Protein AF-A0AAE0FI38-F1 (afdb_monomer_lite)

InterPro domains:
  IPR045499 Protein of unknown function DUF6492 [PF20102] (1-162)

Sequence (192 aa):
VLLTRPTKFEDFVPNQKGIYQIDGGNQHSGWWKAAMQVLKLPGSYANFRGGVTPAVLSTEISRQLLEEIVAKNRDAHYGKGTWEEILFGLLDKGADWTEYTLYFAYAATSGGLERLHTPITKDMPSLYSPGDFKFGNWHGFKADRAFVNPRSIFTVVQGSASFPAYVANCPILKTKAALYDDVLHANRWVWQ

Structure (mmCIF, N/CA/C/O backbone):
data_AF-A0AAE0FI38-F1
#
_entry.id   AF-A0AAE0FI38-F1
#
loop_
_atom_site.group_PDB
_atom_site.id
_atom_site.type_symbol
_atom_site.label_atom_id
_atom_site.label_alt_id
_atom_site.label_comp_id
_atom_site.label_asym_id
_atom_site.label_entity_id
_atom_site.label_seq_id
_atom_site.pdbx_PDB_ins_code
_atom_site.Cartn_x
_atom_site.Cartn_y
_atom_site.Cartn_z
_atom_site.occupancy
_atom_site.B_iso_or_equiv
_atom_site.auth_seq_id
_atom_site.auth_comp_id
_atom_site.auth_asym_id
_atom_site.auth_atom_id
_atom_site.pdbx_PDB_model_num
ATOM 1 N N . VAL A 1 1 ? -2.672 -11.080 -10.339 1.00 76.62 1 VAL A N 1
ATOM 2 C CA . VAL A 1 1 ? -1.519 -10.398 -10.982 1.00 76.62 1 VAL A CA 1
ATOM 3 C C . VAL A 1 1 ? -0.659 -11.422 -11.710 1.00 76.62 1 VAL A C 1
ATOM 5 O O . VAL A 1 1 ? -0.645 -12.574 -11.294 1.00 76.62 1 VAL A O 1
ATOM 8 N N . LEU A 1 2 ? 0.014 -11.033 -12.791 1.00 79.06 2 LEU A N 1
ATOM 9 C CA . LEU A 1 2 ? 0.965 -11.869 -13.533 1.00 79.06 2 LEU A CA 1
ATOM 10 C C . LEU A 1 2 ? 2.337 -11.201 -13.527 1.00 79.06 2 LEU A C 1
ATOM 12 O O . LEU A 1 2 ? 2.404 -10.000 -13.774 1.00 79.06 2 LEU A O 1
ATOM 16 N N . LEU A 1 3 ? 3.402 -11.964 -13.281 1.00 85.56 3 LEU A N 1
ATOM 17 C CA . LEU A 1 3 ? 4.778 -11.490 -13.440 1.00 85.56 3 LEU A CA 1
ATOM 18 C C . LEU A 1 3 ? 5.129 -11.497 -14.935 1.00 85.56 3 LEU A C 1
ATOM 20 O O . LEU A 1 3 ? 4.997 -12.522 -15.605 1.00 85.56 3 LEU A O 1
ATOM 24 N N . THR A 1 4 ? 5.542 -10.355 -15.479 1.00 85.06 4 THR A N 1
ATOM 25 C CA . THR A 1 4 ? 5.694 -10.168 -16.936 1.00 85.06 4 THR A CA 1
ATOM 26 C C . THR A 1 4 ? 7.147 -10.210 -17.399 1.00 85.06 4 THR A C 1
ATOM 28 O O . THR A 1 4 ? 7.413 -10.433 -18.583 1.00 85.06 4 THR A O 1
ATOM 31 N N . ARG A 1 5 ? 8.088 -10.069 -16.463 1.00 84.56 5 ARG A N 1
ATOM 32 C CA . ARG A 1 5 ? 9.537 -10.127 -16.676 1.00 84.56 5 ARG A CA 1
ATOM 33 C C . ARG A 1 5 ? 10.233 -10.783 -15.480 1.00 84.56 5 ARG A C 1
ATOM 35 O O . ARG A 1 5 ? 9.714 -10.688 -14.370 1.00 84.56 5 ARG A O 1
ATOM 42 N N . PRO A 1 6 ? 11.413 -11.396 -15.674 1.00 86.50 6 PRO A N 1
ATOM 43 C CA . PRO A 1 6 ? 12.292 -11.737 -14.563 1.00 86.50 6 PRO A CA 1
ATOM 44 C C . PRO A 1 6 ? 12.535 -10.513 -13.674 1.00 86.50 6 PRO A C 1
ATOM 46 O O . PRO A 1 6 ? 12.658 -9.387 -14.168 1.00 86.50 6 PRO A O 1
ATOM 49 N N . THR A 1 7 ? 12.580 -10.742 -12.368 1.00 89.00 7 THR A N 1
ATOM 50 C CA . THR A 1 7 ? 12.716 -9.689 -11.363 1.00 89.00 7 THR A CA 1
ATOM 51 C C . THR A 1 7 ? 13.642 -10.158 -10.251 1.00 89.00 7 THR A C 1
ATOM 53 O O . THR A 1 7 ? 13.795 -11.359 -10.030 1.00 89.00 7 THR A O 1
ATOM 56 N N . LYS A 1 8 ? 14.241 -9.208 -9.543 1.00 90.38 8 LYS A N 1
ATOM 57 C CA . LYS A 1 8 ? 15.036 -9.435 -8.330 1.00 90.38 8 LYS A CA 1
ATOM 58 C C . LYS A 1 8 ? 14.557 -8.528 -7.201 1.00 90.38 8 LYS A C 1
ATOM 60 O O . LYS A 1 8 ? 13.782 -7.604 -7.438 1.00 90.38 8 LYS A O 1
ATOM 65 N N . PHE A 1 9 ? 15.007 -8.784 -5.978 1.00 89.44 9 PHE A N 1
ATOM 66 C CA . PHE A 1 9 ? 14.600 -8.005 -4.806 1.00 89.44 9 PHE A CA 1
ATOM 67 C C . PHE A 1 9 ? 14.900 -6.505 -4.971 1.00 89.44 9 PHE A C 1
ATOM 69 O O . PHE A 1 9 ? 14.071 -5.656 -4.647 1.00 89.44 9 PHE A O 1
ATOM 76 N N . GLU A 1 10 ? 16.043 -6.171 -5.569 1.00 90.56 10 GLU A N 1
ATOM 77 C CA . GLU A 1 10 ? 16.486 -4.791 -5.787 1.00 90.56 10 GLU A CA 1
ATOM 78 C C . GLU A 1 10 ? 15.612 -4.033 -6.795 1.00 90.56 10 GLU A C 1
ATOM 80 O O . GLU A 1 10 ? 15.633 -2.803 -6.802 1.00 90.56 10 GLU A O 1
ATOM 85 N N . ASP A 1 11 ? 14.827 -4.737 -7.620 1.00 89.69 11 ASP A N 1
ATOM 86 C CA . ASP A 1 11 ? 13.839 -4.097 -8.494 1.00 89.69 11 ASP A CA 1
ATOM 87 C C . ASP A 1 11 ? 12.664 -3.519 -7.682 1.00 89.69 11 ASP A C 1
ATOM 89 O O . ASP A 1 11 ? 12.009 -2.586 -8.140 1.00 89.69 11 ASP A O 1
ATOM 93 N N . PHE A 1 12 ? 12.405 -4.048 -6.479 1.00 92.44 12 PHE A N 1
ATOM 94 C CA . PHE A 1 12 ? 11.328 -3.613 -5.583 1.00 92.44 12 PHE A CA 1
ATOM 95 C C . PHE A 1 12 ? 11.806 -2.717 -4.447 1.00 92.44 12 PHE A C 1
ATOM 97 O O . PHE A 1 12 ? 11.022 -1.916 -3.941 1.00 92.44 12 PHE A O 1
ATOM 104 N N . VAL A 1 13 ? 13.063 -2.867 -4.026 1.00 93.12 13 VAL A N 1
ATOM 105 C CA . VAL A 1 13 ? 13.618 -2.179 -2.852 1.00 93.12 13 VAL A CA 1
ATOM 106 C C . VAL A 1 13 ? 14.937 -1.458 -3.191 1.00 93.12 13 VAL A C 1
ATOM 108 O O . VAL A 1 13 ? 15.979 -1.726 -2.583 1.00 93.12 13 VAL A O 1
ATOM 111 N N . PRO A 1 14 ? 14.950 -0.546 -4.183 1.00 89.88 14 PRO A N 1
ATOM 112 C CA . PRO A 1 14 ? 16.143 0.217 -4.517 1.00 89.88 14 PRO A CA 1
ATOM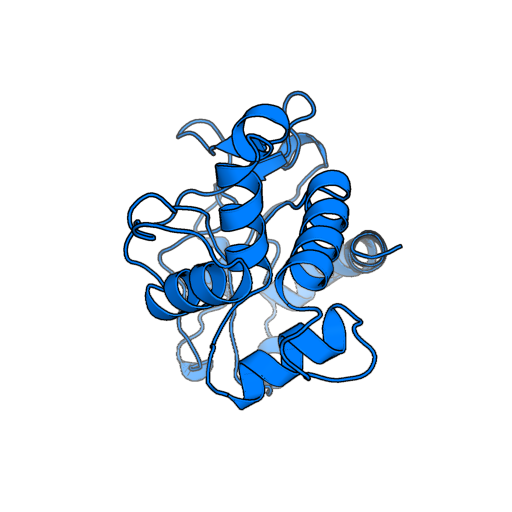 113 C C . PRO A 1 14 ? 16.573 1.075 -3.324 1.00 89.88 14 PRO A C 1
ATOM 115 O O . PRO A 1 14 ? 15.767 1.777 -2.712 1.00 89.88 14 PRO A O 1
ATOM 118 N N . ASN A 1 15 ? 17.869 1.039 -3.004 1.00 90.00 15 ASN A N 1
ATOM 119 C CA . ASN A 1 15 ? 18.458 1.801 -1.898 1.00 90.00 15 ASN A CA 1
ATOM 120 C C . ASN A 1 15 ? 17.750 1.567 -0.548 1.00 90.00 15 ASN A C 1
ATOM 122 O O . ASN A 1 15 ? 17.577 2.506 0.227 1.00 90.00 15 ASN A O 1
ATOM 126 N N . GLN A 1 16 ? 17.326 0.326 -0.277 1.00 91.75 16 GLN A N 1
ATOM 127 C CA . GLN A 1 16 ? 16.623 -0.067 0.954 1.00 91.75 16 GLN A CA 1
ATOM 128 C C . GLN A 1 16 ? 15.253 0.604 1.161 1.00 91.75 16 GLN A C 1
ATOM 130 O O . GLN A 1 16 ? 14.730 0.611 2.274 1.00 91.75 16 GLN A O 1
ATOM 135 N N . LYS A 1 17 ? 14.647 1.154 0.101 1.00 94.12 17 LYS A N 1
ATOM 136 C CA . LYS A 1 17 ? 13.296 1.724 0.134 1.00 94.12 17 LYS A CA 1
ATOM 137 C C . LYS A 1 17 ? 12.385 1.010 -0.848 1.00 94.12 17 LYS A C 1
ATOM 139 O O . LYS A 1 17 ? 12.730 0.885 -2.018 1.00 94.12 17 LYS A O 1
ATOM 144 N N . GLY A 1 18 ? 11.203 0.599 -0.396 1.00 94.31 18 GLY A N 1
ATOM 145 C CA . GLY A 1 18 ? 10.218 -0.044 -1.263 1.00 94.31 18 GLY A CA 1
ATOM 146 C C . GLY A 1 18 ? 9.701 0.922 -2.331 1.00 94.31 18 GLY A C 1
ATOM 147 O O . GLY A 1 18 ? 9.348 2.059 -2.020 1.00 94.31 18 GLY A O 1
ATOM 148 N N . ILE A 1 19 ? 9.609 0.504 -3.589 1.00 93.88 19 ILE A N 1
ATOM 149 C CA . ILE A 1 19 ? 8.990 1.348 -4.615 1.00 93.88 19 ILE A CA 1
ATOM 150 C C . ILE A 1 19 ? 7.473 1.412 -4.443 1.00 93.88 19 ILE A C 1
ATOM 152 O O . ILE A 1 19 ? 6.837 0.435 -4.048 1.00 93.88 19 ILE A O 1
ATOM 156 N N . TYR A 1 20 ? 6.876 2.545 -4.802 1.00 92.94 20 TYR A N 1
ATOM 157 C CA . TYR A 1 20 ? 5.433 2.634 -5.000 1.00 92.94 20 TYR A CA 1
ATOM 158 C C . TYR A 1 20 ? 5.100 3.338 -6.308 1.00 92.94 20 TYR A C 1
ATOM 160 O O . TYR A 1 20 ? 5.773 4.280 -6.733 1.00 92.94 20 TYR A O 1
ATOM 168 N N . GLN A 1 21 ? 4.048 2.856 -6.961 1.00 90.50 21 GLN A N 1
ATOM 169 C CA . GLN A 1 21 ? 3.527 3.471 -8.169 1.00 90.50 21 GLN A CA 1
ATOM 170 C C . GLN A 1 21 ? 2.600 4.622 -7.792 1.00 90.50 21 GLN A C 1
ATOM 172 O O . GLN A 1 21 ? 1.857 4.520 -6.820 1.00 90.50 21 GLN A O 1
ATOM 177 N N . ILE A 1 22 ? 2.661 5.716 -8.547 1.00 88.56 22 ILE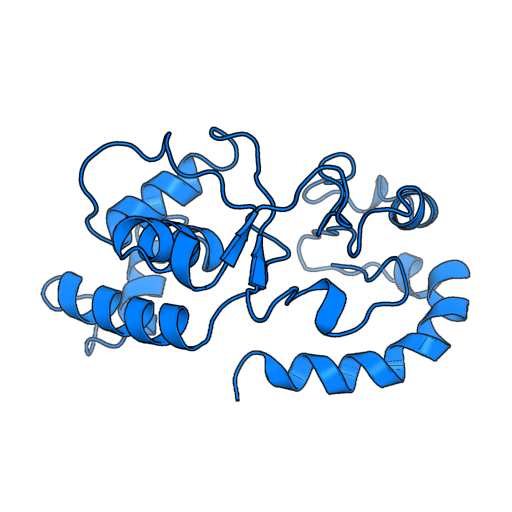 A N 1
ATOM 178 C CA . ILE A 1 22 ? 1.717 6.822 -8.413 1.00 88.56 22 ILE A CA 1
ATOM 179 C C . ILE A 1 22 ? 0.594 6.605 -9.428 1.00 88.56 22 ILE A C 1
ATOM 181 O O . ILE A 1 22 ? 0.864 6.546 -10.628 1.00 88.56 22 ILE A O 1
ATOM 185 N N . ASP A 1 23 ? -0.644 6.534 -8.955 1.00 82.12 23 ASP A N 1
ATOM 186 C CA . ASP A 1 23 ? -1.844 6.521 -9.789 1.00 82.12 23 ASP A CA 1
ATOM 187 C C . ASP A 1 23 ? -2.453 7.927 -9.910 1.00 82.12 23 ASP A C 1
ATOM 189 O O . ASP A 1 23 ? -2.141 8.860 -9.159 1.00 82.12 23 ASP A O 1
ATOM 193 N N . GLY A 1 24 ? -3.330 8.112 -10.900 1.00 69.56 24 GLY A N 1
ATOM 194 C CA . GLY A 1 24 ? -4.044 9.377 -11.070 1.00 69.56 24 GLY A CA 1
ATOM 195 C C . GLY A 1 24 ? -4.899 9.658 -9.833 1.00 69.56 24 GLY A C 1
ATOM 196 O O . GLY A 1 24 ? -5.800 8.882 -9.548 1.00 69.56 24 GLY A O 1
ATOM 197 N N . GLY A 1 25 ? -4.649 10.763 -9.121 1.00 58.75 25 GLY A N 1
ATOM 198 C CA . GLY A 1 25 ? -5.162 11.055 -7.763 1.00 58.75 25 GLY A CA 1
ATOM 199 C C . GLY A 1 25 ? -6.685 11.112 -7.539 1.00 58.75 25 GLY A C 1
ATOM 200 O O . GLY A 1 25 ? -7.116 11.476 -6.455 1.00 58.75 25 GLY A O 1
ATOM 201 N N . ASN A 1 26 ? -7.503 10.756 -8.534 1.00 65.44 26 ASN A N 1
ATOM 202 C CA . ASN A 1 26 ? -8.954 10.568 -8.404 1.00 65.44 26 ASN A CA 1
ATOM 203 C C . ASN A 1 26 ? -9.411 9.128 -8.700 1.00 65.44 26 ASN A C 1
ATOM 205 O O . ASN A 1 26 ? -10.607 8.833 -8.609 1.00 65.44 26 ASN A O 1
ATOM 209 N N . GLN A 1 27 ? -8.494 8.231 -9.066 1.00 74.44 27 GLN A N 1
ATOM 210 C CA . GLN A 1 27 ? -8.797 6.811 -9.187 1.00 74.44 27 GLN A CA 1
ATOM 211 C C . GLN A 1 27 ? -9.165 6.267 -7.804 1.00 74.44 27 GLN A C 1
ATOM 213 O O . GLN A 1 27 ? -8.562 6.635 -6.797 1.00 74.44 27 GLN A O 1
ATOM 218 N N . HIS A 1 28 ? -10.200 5.427 -7.754 1.00 84.50 28 HIS A N 1
ATOM 219 C CA . HIS A 1 28 ? -10.656 4.778 -6.522 1.00 84.50 28 HIS A CA 1
ATOM 220 C C . HIS A 1 28 ? -11.062 5.743 -5.393 1.00 84.50 28 HIS A C 1
ATOM 222 O O . HIS A 1 28 ? -10.842 5.470 -4.216 1.00 84.50 28 HIS A O 1
ATOM 228 N N . SER A 1 29 ? -11.690 6.876 -5.729 1.00 88.44 29 SER A N 1
ATOM 229 C CA . SER A 1 29 ? -12.122 7.872 -4.733 1.00 88.44 29 SER A CA 1
ATOM 230 C C . SER A 1 29 ? -13.000 7.304 -3.607 1.00 88.44 29 SER A C 1
ATOM 232 O O . SER A 1 29 ? -12.893 7.763 -2.473 1.00 88.44 29 SER A O 1
ATOM 234 N N . GLY A 1 30 ? -13.836 6.297 -3.890 1.00 89.62 30 GLY A N 1
ATOM 235 C CA . GLY A 1 30 ? -14.600 5.572 -2.869 1.00 89.62 30 GLY A CA 1
ATOM 236 C C . GLY A 1 30 ? -13.696 4.881 -1.846 1.00 89.62 30 GLY A C 1
ATOM 237 O O . GLY A 1 30 ? -13.868 5.088 -0.647 1.00 89.62 30 GLY A O 1
ATOM 238 N N . TRP A 1 31 ? -12.671 4.168 -2.321 1.00 91.75 31 TRP A N 1
ATOM 239 C CA . TRP A 1 31 ? -11.719 3.448 -1.472 1.00 91.75 31 TRP A CA 1
ATOM 240 C C . TRP A 1 31 ? -10.889 4.387 -0.609 1.00 91.75 31 TRP A C 1
ATOM 242 O O . TRP A 1 31 ? -10.718 4.155 0.586 1.00 91.75 31 TRP A O 1
ATOM 252 N N . TRP A 1 32 ? -10.438 5.506 -1.175 1.00 92.19 32 TRP A N 1
ATOM 253 C CA . TRP A 1 32 ? -9.712 6.506 -0.401 1.00 92.19 32 TRP A CA 1
ATOM 254 C C . TRP A 1 32 ? -10.575 7.185 0.665 1.00 92.19 32 TRP A C 1
ATOM 256 O O . TRP A 1 32 ? -10.106 7.392 1.784 1.00 92.19 32 TRP A O 1
ATOM 266 N N . LYS A 1 33 ? -11.840 7.504 0.358 1.00 92.19 33 LYS A N 1
ATOM 267 C CA . LYS A 1 33 ? -12.787 8.027 1.357 1.00 92.19 33 LYS A CA 1
ATOM 268 C C . LYS A 1 33 ? -13.010 7.027 2.489 1.00 92.19 33 LYS A C 1
ATOM 270 O O . LYS A 1 33 ? -12.959 7.419 3.652 1.00 92.19 33 LYS A O 1
ATOM 275 N N . ALA A 1 34 ? -13.212 5.752 2.157 1.00 93.12 34 ALA A N 1
ATOM 276 C CA . ALA A 1 34 ? -13.377 4.692 3.145 1.00 93.12 34 ALA A CA 1
ATOM 277 C C . ALA A 1 34 ? -12.126 4.546 4.027 1.00 93.12 34 ALA A C 1
ATOM 279 O O . ALA A 1 34 ? -12.241 4.498 5.250 1.00 93.12 34 ALA A O 1
ATOM 280 N N . ALA A 1 35 ? -10.925 4.582 3.441 1.00 94.25 35 ALA A N 1
ATOM 281 C CA . ALA A 1 35 ? -9.676 4.544 4.199 1.00 94.25 35 ALA A CA 1
ATOM 282 C C . ALA A 1 35 ? -9.534 5.734 5.165 1.00 94.25 35 ALA A C 1
ATOM 284 O O . ALA A 1 35 ? -9.167 5.549 6.325 1.00 94.25 35 ALA A O 1
ATOM 285 N N . MET A 1 36 ? -9.887 6.950 4.730 1.00 93.44 36 MET A N 1
ATOM 286 C CA . MET A 1 36 ? -9.910 8.119 5.617 1.00 93.44 36 MET A CA 1
ATOM 287 C C . MET A 1 36 ? -10.907 7.965 6.764 1.00 93.44 36 MET A C 1
ATOM 289 O O . MET A 1 36 ? -10.593 8.348 7.888 1.00 93.44 36 MET A O 1
ATOM 293 N N . GLN A 1 37 ? -12.086 7.399 6.498 1.00 92.75 37 GLN A N 1
ATOM 294 C CA . GLN A 1 37 ? -13.095 7.137 7.521 1.00 92.75 37 GLN A CA 1
ATOM 295 C C . GLN A 1 37 ? -12.586 6.133 8.562 1.00 92.75 37 GLN A C 1
ATOM 297 O O . GLN A 1 37 ? -12.677 6.404 9.759 1.00 92.75 37 GLN A O 1
ATOM 302 N N . VAL A 1 38 ? -12.010 5.011 8.117 1.00 93.31 38 VAL A N 1
ATOM 303 C CA . VAL A 1 38 ? -11.428 3.975 8.989 1.00 93.31 38 VAL A CA 1
ATOM 304 C C . VAL A 1 38 ? -10.339 4.574 9.883 1.00 93.31 38 VAL A C 1
ATOM 306 O O . VAL A 1 38 ? -10.321 4.350 11.094 1.00 93.31 38 VAL A O 1
ATOM 309 N N . LEU A 1 39 ? -9.454 5.382 9.297 1.00 94.31 39 LEU A N 1
ATOM 310 C CA . LEU A 1 39 ? -8.329 6.012 9.987 1.00 94.31 39 LEU A CA 1
ATOM 311 C C . LEU A 1 39 ? -8.695 7.329 10.684 1.00 94.31 39 LEU A C 1
ATOM 313 O O . LEU A 1 39 ? -7.816 7.986 11.236 1.00 94.31 39 LEU A O 1
ATOM 317 N N . LYS A 1 40 ? -9.971 7.735 10.661 1.00 93.50 40 LYS A N 1
ATOM 318 C CA . LYS A 1 40 ? -10.468 9.017 11.191 1.00 93.50 40 LYS A CA 1
ATOM 319 C C . LYS A 1 40 ? -9.571 10.206 10.806 1.00 93.50 40 LYS A C 1
ATOM 321 O O . LYS A 1 40 ? -9.280 11.070 11.634 1.00 93.50 40 LYS A O 1
ATOM 326 N N . LEU A 1 41 ? -9.090 10.222 9.562 1.00 92.31 41 LEU A N 1
ATOM 327 C CA . LEU A 1 41 ? -8.199 11.266 9.064 1.00 92.31 41 LEU A CA 1
ATOM 328 C C . LEU A 1 41 ? -9.008 12.515 8.694 1.00 92.31 41 LEU A C 1
ATOM 330 O O . LEU A 1 41 ? -10.012 12.398 7.986 1.00 92.31 41 LEU A O 1
ATOM 334 N N . PRO A 1 42 ? -8.586 13.715 9.125 1.00 88.62 42 PRO A N 1
ATOM 335 C CA . PRO A 1 42 ? -9.222 14.950 8.693 1.00 88.62 42 PRO A CA 1
ATOM 336 C C . PRO A 1 42 ? -8.857 15.283 7.236 1.00 88.62 42 PRO A C 1
ATOM 338 O O . PRO A 1 42 ? -7.829 14.853 6.714 1.00 88.62 42 PRO A O 1
ATOM 341 N N . GLY A 1 43 ? -9.669 16.123 6.593 1.00 84.94 43 GLY A N 1
ATOM 342 C CA . GLY A 1 43 ? -9.343 16.725 5.297 1.00 84.94 43 GLY A CA 1
ATOM 343 C C . GLY A 1 43 ? -9.859 15.953 4.081 1.00 84.94 43 GLY A C 1
ATOM 344 O O . GLY A 1 43 ? -10.962 15.412 4.095 1.00 84.94 43 GLY A O 1
ATOM 345 N N . SER A 1 44 ? -9.076 15.961 2.998 1.00 82.56 44 SER A N 1
ATOM 346 C CA . SER A 1 44 ? -9.444 15.401 1.691 1.00 82.56 44 SER A CA 1
ATOM 347 C C . SER A 1 44 ? -8.432 14.361 1.220 1.00 82.56 44 SER A C 1
ATOM 349 O O . SER A 1 44 ? -7.225 14.546 1.369 1.00 82.56 44 SER A O 1
ATOM 351 N N . TYR A 1 45 ? -8.924 13.310 0.563 1.00 82.19 45 TYR A N 1
ATOM 352 C CA . TYR A 1 45 ? -8.099 12.255 -0.026 1.00 82.19 45 TYR A CA 1
ATOM 353 C C . TYR A 1 45 ? -7.387 12.675 -1.317 1.00 82.19 45 TYR A C 1
ATOM 355 O O . TYR A 1 45 ? -6.618 11.891 -1.861 1.00 82.19 45 TYR A O 1
ATOM 363 N N . ALA A 1 46 ? -7.617 13.893 -1.820 1.00 76.00 46 ALA A N 1
ATOM 364 C CA . ALA A 1 46 ? -7.052 14.375 -3.087 1.00 76.00 46 ALA A CA 1
ATOM 365 C C . ALA A 1 46 ? -5.508 14.349 -3.141 1.00 76.00 46 ALA A C 1
ATOM 367 O O . ALA A 1 46 ? -4.912 14.400 -4.221 1.00 76.00 46 ALA A O 1
ATOM 368 N N . ASN A 1 47 ? -4.861 14.268 -1.976 1.00 75.19 47 ASN A N 1
ATOM 369 C CA . ASN A 1 47 ? -3.410 14.176 -1.850 1.00 75.19 47 ASN A CA 1
ATOM 370 C C . ASN A 1 47 ? -2.889 12.732 -1.898 1.00 75.19 47 ASN A C 1
ATOM 372 O O . ASN A 1 47 ? -1.688 12.532 -2.071 1.00 75.19 47 ASN A O 1
ATOM 376 N N . PHE A 1 48 ? -3.756 11.724 -1.780 1.00 84.50 48 PHE A N 1
ATOM 377 C CA . PHE A 1 48 ? -3.352 10.327 -1.874 1.00 84.50 48 PHE A CA 1
ATOM 378 C C . PHE A 1 48 ? -3.304 9.886 -3.331 1.00 84.50 48 PHE A C 1
ATOM 380 O O . PHE A 1 48 ? -4.257 10.044 -4.093 1.00 84.50 48 PHE A O 1
ATOM 387 N N . ARG A 1 49 ? -2.149 9.357 -3.732 1.00 81.56 49 ARG A N 1
ATOM 388 C CA . ARG A 1 49 ? -1.878 8.969 -5.121 1.00 81.56 49 ARG A CA 1
ATOM 389 C C . ARG A 1 49 ? -1.204 7.608 -5.236 1.00 81.56 49 ARG A C 1
ATOM 391 O O . ARG A 1 49 ? -0.627 7.313 -6.269 1.00 81.56 49 ARG A O 1
ATOM 398 N N . GLY A 1 50 ? -1.219 6.805 -4.17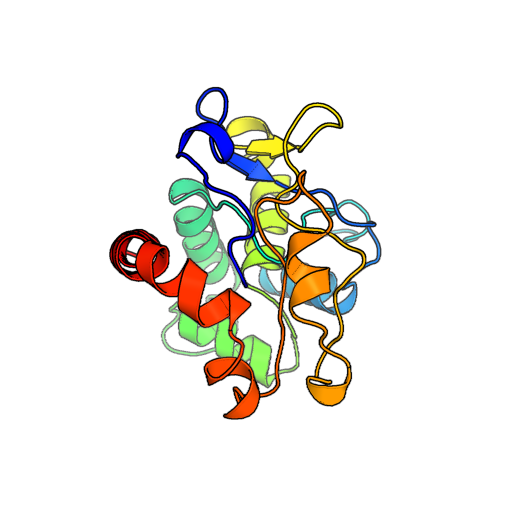4 1.00 83.88 50 GLY A N 1
ATOM 399 C CA . GLY A 1 50 ? -0.597 5.484 -4.185 1.00 83.88 50 GLY A CA 1
ATOM 400 C C . GLY A 1 50 ? -1.342 4.524 -5.108 1.00 83.88 50 GLY A C 1
ATOM 401 O O . GLY A 1 50 ? -2.569 4.483 -5.115 1.00 83.88 50 GLY A O 1
ATOM 402 N N . GLY A 1 51 ? -0.592 3.752 -5.879 1.00 84.12 51 GLY A N 1
ATOM 403 C CA . GLY A 1 51 ? -1.122 2.646 -6.649 1.00 84.12 51 GLY A CA 1
ATOM 404 C C . GLY A 1 51 ? -1.675 1.561 -5.738 1.00 84.12 51 GLY A C 1
ATOM 405 O O . GLY A 1 51 ? -1.041 1.201 -4.747 1.00 84.12 51 GLY A O 1
ATOM 406 N N . VAL A 1 52 ? -2.863 1.053 -6.056 1.00 78.69 52 VAL A N 1
ATOM 407 C CA . VAL A 1 52 ? -3.563 0.102 -5.182 1.00 78.69 52 VAL A CA 1
ATOM 408 C C . VAL A 1 52 ? -3.054 -1.321 -5.366 1.00 78.69 52 VAL A C 1
ATOM 410 O O . VAL A 1 52 ? -2.838 -2.003 -4.387 1.00 78.69 52 VAL A O 1
ATOM 413 N N . THR A 1 53 ? -2.777 -1.823 -6.567 1.00 79.38 53 THR A N 1
ATOM 414 C CA . THR A 1 53 ? -2.227 -3.186 -6.696 1.00 79.38 53 THR A CA 1
ATOM 415 C C . THR A 1 53 ? -1.539 -3.375 -8.037 1.00 79.38 53 THR A C 1
ATOM 417 O O . THR A 1 53 ? -2.127 -3.021 -9.058 1.00 79.38 53 THR A O 1
ATOM 420 N N . PRO A 1 54 ? -0.382 -4.059 -8.081 1.00 76.94 54 PRO A N 1
ATOM 421 C CA . PRO A 1 54 ? 0.463 -4.516 -6.965 1.00 76.94 54 PRO A CA 1
ATOM 422 C C . PRO A 1 54 ? 1.197 -3.387 -6.227 1.00 76.94 54 PRO A C 1
ATOM 424 O O . PRO A 1 54 ? 1.459 -2.333 -6.801 1.00 76.94 54 PRO A O 1
ATOM 427 N N . ALA A 1 55 ? 1.577 -3.649 -4.971 1.00 84.06 55 ALA A N 1
ATOM 428 C CA . ALA A 1 55 ? 2.306 -2.722 -4.105 1.00 84.06 55 ALA A CA 1
ATOM 429 C C . ALA A 1 55 ? 3.380 -3.446 -3.273 1.00 84.06 55 ALA A C 1
ATOM 431 O O . ALA A 1 55 ? 3.223 -4.616 -2.926 1.00 84.06 55 ALA A O 1
ATOM 432 N N . VAL A 1 56 ? 4.458 -2.733 -2.938 1.00 90.12 56 VAL A N 1
ATOM 433 C CA . VAL A 1 56 ? 5.461 -3.162 -1.952 1.00 90.12 56 VAL A CA 1
ATOM 434 C C . VAL A 1 56 ? 5.081 -2.530 -0.619 1.00 90.12 56 VAL A C 1
ATOM 436 O O . VAL A 1 56 ? 4.979 -1.307 -0.540 1.00 90.12 56 VAL A O 1
ATOM 439 N N . LEU A 1 57 ? 4.868 -3.344 0.416 1.00 93.12 57 LEU A N 1
ATOM 440 C CA . LEU A 1 57 ? 4.450 -2.882 1.741 1.00 93.12 57 LEU A CA 1
ATOM 441 C C . LEU A 1 57 ? 5.562 -3.116 2.768 1.00 93.12 57 LEU A C 1
ATOM 443 O O . LEU A 1 57 ? 6.231 -4.145 2.759 1.00 93.12 57 LEU A O 1
ATOM 447 N N . SER A 1 58 ? 5.747 -2.156 3.668 1.00 94.38 58 SER A N 1
ATOM 448 C CA . SER A 1 58 ? 6.618 -2.277 4.830 1.00 94.38 58 SER A CA 1
ATOM 449 C C . SER A 1 58 ? 5.874 -2.976 5.961 1.00 94.38 58 SER A C 1
ATOM 451 O O . SER A 1 58 ? 4.755 -2.594 6.324 1.00 94.38 58 SER A O 1
ATOM 453 N N . THR A 1 59 ? 6.522 -3.967 6.565 1.00 94.44 59 THR A N 1
ATOM 454 C CA . TH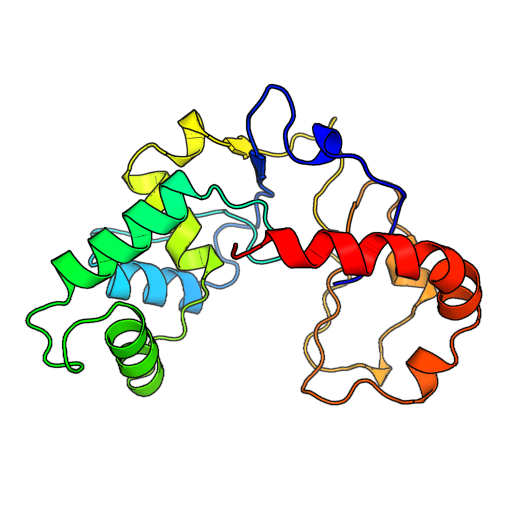R A 1 59 ? 6.040 -4.634 7.779 1.00 94.44 59 THR A CA 1
ATOM 455 C C . THR A 1 59 ? 5.927 -3.661 8.951 1.00 94.44 59 THR A C 1
ATOM 457 O O . THR A 1 59 ? 4.974 -3.746 9.722 1.00 94.44 59 THR A O 1
ATOM 460 N N . GLU A 1 60 ? 6.836 -2.685 9.052 1.00 95.12 60 GLU A N 1
ATOM 461 C CA . GLU A 1 60 ? 6.793 -1.647 10.088 1.00 95.12 60 GLU A CA 1
ATOM 462 C C . GLU A 1 60 ? 5.519 -0.804 9.974 1.00 95.12 60 GLU A C 1
ATOM 464 O O . GLU A 1 60 ? 4.780 -0.676 10.950 1.00 95.12 60 GLU A O 1
ATOM 469 N N . ILE A 1 61 ? 5.238 -0.277 8.777 1.00 96.50 61 ILE A N 1
ATOM 470 C CA . ILE A 1 61 ? 4.039 0.535 8.525 1.00 96.50 61 ILE A CA 1
ATOM 471 C C . ILE A 1 61 ? 2.784 -0.312 8.726 1.00 96.50 61 ILE A C 1
ATOM 473 O O . ILE A 1 61 ? 1.833 0.158 9.337 1.00 96.50 61 ILE A O 1
ATOM 477 N N . SER A 1 62 ? 2.783 -1.562 8.254 1.00 96.44 62 SER A N 1
ATOM 478 C CA . SER A 1 62 ? 1.627 -2.455 8.384 1.00 96.44 62 SER A CA 1
ATOM 479 C C . SER A 1 62 ? 1.292 -2.725 9.849 1.00 96.44 62 SER A C 1
ATOM 481 O O . SER A 1 62 ? 0.140 -2.588 10.247 1.00 96.44 62 SER A O 1
ATOM 483 N N . ARG A 1 63 ? 2.291 -3.024 10.688 1.00 96.75 63 ARG A N 1
ATOM 484 C CA . ARG A 1 63 ? 2.079 -3.220 12.129 1.00 96.75 63 ARG A CA 1
ATOM 485 C C . ARG A 1 63 ? 1.507 -1.963 12.788 1.00 96.75 63 ARG A C 1
ATOM 487 O O . ARG A 1 63 ? 0.507 -2.043 13.496 1.00 96.75 63 ARG A O 1
ATOM 494 N N . GLN A 1 64 ? 2.123 -0.811 12.533 1.00 97.31 64 GLN A N 1
ATOM 495 C CA . GLN A 1 64 ? 1.691 0.465 13.105 1.00 97.31 64 GLN A CA 1
ATOM 496 C C . GLN A 1 64 ? 0.279 0.863 12.639 1.00 97.31 64 GLN A C 1
ATOM 498 O O . GLN A 1 64 ? -0.516 1.361 13.431 1.00 97.31 64 GLN A O 1
ATOM 503 N N . LEU A 1 65 ? -0.061 0.589 11.377 1.00 97.19 65 LEU A N 1
ATOM 504 C CA . LEU A 1 65 ? -1.402 0.777 10.826 1.00 97.19 65 LEU A CA 1
ATOM 505 C C . LEU A 1 65 ? -2.447 -0.035 11.602 1.00 97.19 65 LEU A C 1
ATOM 507 O O . LEU A 1 65 ? -3.488 0.506 11.967 1.00 97.19 65 LEU A O 1
ATOM 511 N N . LEU A 1 66 ? -2.191 -1.325 11.843 1.00 95.94 66 LEU A N 1
ATOM 512 C CA . LEU A 1 66 ? -3.136 -2.190 12.556 1.00 95.94 66 LEU A CA 1
ATOM 513 C C . LEU A 1 66 ? -3.344 -1.726 14.005 1.00 95.94 66 LEU A C 1
ATOM 515 O O . LEU A 1 66 ? -4.479 -1.691 14.484 1.00 95.94 66 LEU A O 1
ATOM 519 N N . GLU A 1 67 ? -2.269 -1.310 14.679 1.00 95.00 67 GLU A N 1
ATOM 520 C CA . GLU A 1 67 ? -2.330 -0.708 16.017 1.00 95.00 67 GLU A CA 1
ATOM 521 C C . GLU A 1 67 ? -3.166 0.580 16.019 1.00 95.00 67 GLU A C 1
ATOM 523 O O . GLU A 1 67 ? -4.035 0.754 16.877 1.00 95.00 67 GLU A O 1
ATOM 528 N N . GLU A 1 68 ? -2.969 1.448 15.024 1.00 95.62 68 GLU A N 1
ATOM 529 C CA . GLU A 1 68 ? -3.718 2.696 14.880 1.00 95.62 68 GLU A CA 1
ATOM 530 C C . GLU A 1 68 ? -5.211 2.444 14.621 1.00 95.62 68 GLU A C 1
ATOM 532 O O . GLU A 1 68 ? -6.063 3.115 15.207 1.00 95.62 68 GLU A O 1
ATOM 537 N N . ILE A 1 69 ? -5.554 1.462 13.778 1.00 94.56 69 ILE A N 1
ATOM 538 C CA . ILE A 1 69 ? -6.948 1.080 13.502 1.00 94.56 69 ILE A CA 1
ATOM 539 C C . ILE A 1 69 ? -7.653 0.685 14.799 1.00 94.56 69 ILE A C 1
ATOM 541 O O . ILE A 1 69 ? -8.750 1.186 15.071 1.00 94.56 69 ILE A O 1
ATOM 545 N N . VAL A 1 70 ? -7.019 -0.171 15.606 1.00 93.50 70 VAL A N 1
ATOM 546 C CA . VAL A 1 70 ? -7.555 -0.603 16.902 1.00 93.50 70 VAL A CA 1
ATOM 547 C C . VAL A 1 70 ? -7.693 0.586 17.843 1.00 93.50 70 VAL A C 1
ATOM 549 O O . VAL A 1 70 ? -8.776 0.817 18.380 1.00 93.50 70 VAL A O 1
ATOM 552 N N . ALA A 1 71 ? -6.632 1.379 18.008 1.00 92.62 71 ALA A N 1
ATOM 553 C CA . ALA A 1 71 ? -6.620 2.521 18.915 1.00 92.62 71 ALA A CA 1
ATOM 554 C C . ALA A 1 71 ? -7.716 3.540 18.576 1.00 92.62 71 ALA A C 1
ATOM 556 O O . ALA A 1 71 ? -8.428 4.009 19.464 1.00 92.62 71 ALA A O 1
ATOM 557 N N . LYS A 1 72 ? -7.903 3.853 17.289 1.00 92.12 72 LYS A N 1
ATOM 558 C CA . LYS A 1 72 ? -8.900 4.832 16.853 1.00 92.12 72 LYS A CA 1
ATOM 559 C C . LYS A 1 72 ? -10.329 4.320 16.935 1.00 92.12 72 LYS A C 1
ATOM 561 O O . LYS A 1 72 ? -11.229 5.139 17.105 1.00 92.12 72 LYS A O 1
ATOM 566 N N . ASN A 1 73 ? -10.576 3.022 16.783 1.00 90.44 73 ASN A N 1
ATOM 567 C CA . ASN A 1 73 ? -11.933 2.479 16.633 1.00 90.44 73 ASN A CA 1
ATOM 568 C C . ASN A 1 73 ? -12.396 1.609 17.805 1.00 90.44 73 ASN A C 1
ATOM 570 O O . ASN A 1 73 ? -13.486 1.043 17.738 1.00 90.44 73 ASN A O 1
ATOM 574 N N . ARG A 1 74 ? -11.619 1.547 18.890 1.00 82.56 74 ARG A N 1
ATOM 575 C CA . ARG A 1 74 ? -11.905 0.725 20.073 1.00 82.56 74 ARG A CA 1
ATOM 576 C C . ARG A 1 74 ? -13.312 0.924 20.647 1.00 82.56 74 ARG A C 1
ATOM 578 O O . ARG A 1 74 ? -13.962 -0.048 21.014 1.00 82.56 74 ARG A O 1
ATOM 585 N N . ASP A 1 75 ? -13.797 2.163 20.659 1.00 81.50 75 ASP A N 1
ATOM 586 C CA . ASP A 1 75 ? -15.094 2.519 21.253 1.00 81.50 75 ASP A CA 1
ATOM 587 C C . ASP A 1 75 ? -16.281 2.335 20.298 1.00 81.50 75 ASP A C 1
ATOM 589 O O . ASP A 1 75 ? -17.432 2.507 20.682 1.00 81.50 75 ASP A O 1
ATOM 593 N N . ALA A 1 76 ? -16.040 1.993 19.033 1.00 73.44 76 ALA A N 1
ATOM 594 C CA . ALA A 1 76 ? -17.093 1.946 18.021 1.00 73.44 76 ALA A CA 1
ATOM 595 C C . ALA A 1 76 ? -17.897 0.624 18.014 1.00 73.44 76 ALA A C 1
ATOM 597 O O . ALA A 1 76 ? -18.669 0.373 17.089 1.00 73.44 76 ALA A O 1
ATOM 598 N N . HIS A 1 77 ? -17.744 -0.191 19.068 1.00 66.00 77 HIS A N 1
ATOM 599 C CA . HIS A 1 77 ? -18.508 -1.415 19.347 1.00 66.00 77 HIS A CA 1
ATOM 600 C C . HIS A 1 77 ? -18.555 -2.427 18.183 1.00 66.00 77 HIS A C 1
ATOM 602 O O . HIS A 1 77 ? -19.576 -3.070 17.952 1.00 66.00 77 HIS A O 1
ATOM 608 N N . TYR A 1 78 ? -17.446 -2.589 17.453 1.00 66.94 78 TYR A N 1
ATOM 609 C CA . TYR A 1 78 ? -17.334 -3.547 16.341 1.00 66.94 78 TYR A CA 1
ATOM 610 C C . TYR A 1 78 ? -17.009 -4.994 16.767 1.00 66.94 78 TYR A C 1
ATOM 612 O O . TYR A 1 78 ? -16.928 -5.862 15.908 1.00 66.94 78 TYR A O 1
ATOM 620 N N . GLY A 1 79 ? -16.813 -5.280 18.060 1.00 62.31 79 GLY A N 1
ATOM 621 C CA . GLY A 1 79 ? -16.415 -6.612 18.539 1.00 62.31 79 GLY A CA 1
ATOM 622 C C . GLY A 1 79 ? -15.488 -6.564 19.757 1.00 62.31 79 GLY A C 1
ATOM 623 O O . GLY A 1 79 ? -15.507 -5.590 20.511 1.00 62.31 79 GLY A O 1
ATOM 624 N N . LYS A 1 80 ? -14.668 -7.609 19.944 1.00 64.06 80 LYS A N 1
ATOM 625 C CA . LYS A 1 80 ? -13.641 -7.731 21.001 1.00 64.06 80 LYS A CA 1
ATOM 626 C C . LYS A 1 80 ? -12.440 -6.792 20.803 1.00 64.06 80 LYS A C 1
ATOM 628 O O . LYS A 1 80 ? -11.565 -6.741 21.667 1.00 64.06 80 LYS A O 1
ATOM 633 N N . GLY A 1 81 ? -12.419 -6.015 19.724 1.00 73.25 81 GLY A N 1
ATOM 634 C CA . GLY A 1 81 ? -11.474 -4.922 19.512 1.00 73.25 81 GLY A CA 1
ATOM 635 C C . GLY A 1 81 ? -10.202 -5.339 18.781 1.00 73.25 81 GLY A C 1
ATOM 636 O O . GLY A 1 81 ? -9.191 -4.653 18.929 1.00 73.25 81 GLY A O 1
ATOM 637 N N . THR A 1 82 ? -10.223 -6.435 18.010 1.00 88.25 82 THR A N 1
ATOM 638 C CA . THR A 1 82 ? -9.130 -6.725 17.064 1.00 88.25 82 THR A CA 1
ATOM 639 C C . THR A 1 82 ? -9.277 -5.885 15.796 1.00 88.25 82 THR A C 1
ATOM 641 O O . THR A 1 82 ? -10.352 -5.363 15.489 1.00 88.25 82 THR A O 1
ATOM 644 N N . TRP A 1 83 ? -8.183 -5.730 15.047 1.00 90.75 83 TRP A N 1
ATOM 645 C CA . TRP A 1 83 ? -8.208 -4.983 13.792 1.00 90.75 83 TRP A CA 1
ATOM 646 C C . TRP A 1 83 ? -9.109 -5.665 12.749 1.00 90.75 83 TRP A C 1
ATOM 648 O O . TRP A 1 83 ? -9.794 -4.954 12.019 1.00 90.75 83 TRP A O 1
ATOM 658 N N . GLU A 1 84 ? -9.172 -7.007 12.705 1.00 90.69 84 GLU A N 1
ATOM 659 C CA . GLU A 1 84 ? -10.031 -7.735 11.758 1.00 90.69 84 GLU A CA 1
ATOM 660 C C . GLU A 1 84 ? -11.504 -7.413 11.983 1.00 90.69 84 GLU A C 1
ATOM 662 O O . GLU A 1 84 ? -12.203 -7.027 11.050 1.00 90.69 84 GLU A O 1
ATOM 667 N N . GLU A 1 85 ? -11.970 -7.544 13.228 1.00 89.06 85 GLU A N 1
ATOM 668 C CA . GLU A 1 85 ? -13.371 -7.311 13.590 1.00 89.06 85 GLU A CA 1
ATOM 669 C C . GLU A 1 85 ? -13.802 -5.881 13.235 1.00 89.06 85 GLU A C 1
ATOM 671 O O . GLU A 1 85 ? -14.879 -5.667 12.678 1.00 89.06 85 GLU A O 1
ATOM 676 N N . ILE A 1 86 ? -12.932 -4.899 13.496 1.00 90.62 86 ILE A N 1
ATOM 677 C CA . ILE A 1 86 ? -13.167 -3.492 13.152 1.00 90.62 86 ILE A CA 1
ATOM 678 C C . ILE A 1 86 ? -13.263 -3.313 11.634 1.00 90.62 86 ILE A C 1
ATOM 680 O O . ILE A 1 86 ? -14.199 -2.683 11.142 1.00 90.62 86 ILE A O 1
ATOM 684 N N . LEU A 1 87 ? -12.297 -3.849 10.889 1.00 91.12 87 LEU A N 1
ATOM 685 C CA . LEU A 1 87 ? -12.206 -3.675 9.445 1.00 91.12 87 LEU A CA 1
ATOM 686 C C . LEU A 1 87 ? -13.372 -4.344 8.703 1.00 91.12 87 LEU A C 1
ATOM 688 O O . LEU A 1 87 ? -14.000 -3.696 7.860 1.00 91.12 87 LEU A O 1
ATOM 692 N N . PHE A 1 88 ? -13.713 -5.588 9.046 1.00 89.75 88 PHE A N 1
ATOM 693 C CA . PHE A 1 88 ? -14.860 -6.286 8.457 1.00 89.75 88 PHE A CA 1
ATOM 694 C C . PHE A 1 88 ? -16.193 -5.672 8.891 1.00 89.75 88 PHE A C 1
ATOM 696 O O . PHE A 1 88 ? -17.064 -5.462 8.053 1.00 89.75 88 PHE A O 1
ATOM 703 N N . GLY A 1 89 ? -16.328 -5.257 10.154 1.00 88.12 89 GLY A N 1
ATOM 704 C CA . GLY A 1 89 ? -17.523 -4.546 10.611 1.00 88.12 89 GLY A CA 1
ATOM 705 C C . GLY A 1 89 ? -17.734 -3.196 9.911 1.00 88.12 89 GLY A C 1
ATOM 706 O O . GLY A 1 89 ? -18.871 -2.758 9.738 1.00 88.12 89 GLY A O 1
ATOM 707 N N . LEU A 1 90 ? -16.658 -2.524 9.486 1.00 87.81 90 LEU A N 1
ATOM 708 C CA . LEU A 1 90 ? -16.731 -1.319 8.655 1.00 87.81 90 LEU A CA 1
ATOM 709 C C . LEU A 1 90 ? -17.097 -1.638 7.196 1.00 87.81 90 LEU A C 1
ATOM 711 O O . LEU A 1 90 ? -17.892 -0.894 6.616 1.00 87.81 90 LEU A O 1
ATOM 715 N N . LEU A 1 91 ? -16.589 -2.742 6.628 1.00 87.69 91 LEU A N 1
ATOM 716 C CA . LEU A 1 91 ? -17.005 -3.221 5.299 1.00 87.69 91 LEU A CA 1
ATOM 717 C C . LEU A 1 91 ? -18.508 -3.515 5.260 1.00 87.69 91 LEU A C 1
ATOM 719 O O . LEU A 1 91 ? -19.194 -3.032 4.362 1.00 87.69 91 LEU A O 1
ATOM 723 N N . ASP A 1 92 ? -19.037 -4.216 6.266 1.00 87.19 92 ASP A N 1
ATOM 724 C CA . ASP A 1 92 ? -20.466 -4.551 6.366 1.00 87.19 92 ASP A CA 1
ATOM 725 C C . ASP A 1 92 ? -21.362 -3.303 6.456 1.00 87.19 92 ASP A C 1
ATOM 727 O O . ASP A 1 92 ? -22.521 -3.315 6.039 1.00 87.19 92 ASP A O 1
ATOM 731 N N . LYS A 1 93 ? -20.817 -2.190 6.963 1.00 86.19 93 LYS A N 1
ATOM 732 C CA . LYS A 1 93 ? -21.484 -0.878 7.011 1.00 86.19 93 LYS A CA 1
ATOM 733 C C . LYS A 1 93 ? -21.281 -0.042 5.741 1.00 86.19 93 LYS A C 1
ATOM 735 O O . LYS A 1 93 ? -21.688 1.119 5.709 1.00 86.19 93 LYS A O 1
ATOM 740 N N . GLY A 1 94 ? -20.674 -0.612 4.702 1.00 85.38 94 GLY A N 1
ATOM 741 C CA . GLY A 1 94 ? -20.510 0.005 3.387 1.00 85.38 94 GLY A CA 1
ATOM 742 C C . GLY A 1 94 ? -19.247 0.849 3.213 1.00 85.38 94 GLY A C 1
ATOM 743 O O . GLY A 1 94 ? -19.139 1.568 2.218 1.00 85.38 94 GLY A O 1
ATOM 744 N N . ALA A 1 95 ? -18.286 0.792 4.141 1.00 88.25 95 ALA A N 1
ATOM 745 C CA . ALA A 1 95 ? -16.985 1.429 3.947 1.00 88.25 95 ALA A CA 1
ATOM 746 C C . ALA A 1 95 ? -16.092 0.530 3.078 1.00 88.25 95 ALA A C 1
ATOM 748 O O . ALA A 1 95 ? -15.322 -0.265 3.602 1.00 88.25 95 ALA A O 1
ATOM 749 N N . ASP A 1 96 ? -16.198 0.660 1.756 1.00 90.19 96 ASP A N 1
ATOM 750 C CA . ASP A 1 96 ? -15.447 -0.133 0.771 1.00 90.19 96 ASP A CA 1
ATOM 751 C C . ASP A 1 96 ? -13.965 0.291 0.721 1.00 90.19 96 ASP A C 1
ATOM 753 O O . ASP A 1 96 ? -13.575 1.108 -0.108 1.00 90.19 96 ASP A O 1
ATOM 757 N N . TRP A 1 97 ? -13.148 -0.173 1.671 1.00 91.62 97 TRP A N 1
ATOM 758 C CA . TRP A 1 97 ? -11.706 0.096 1.745 1.00 91.62 97 TRP A CA 1
ATOM 759 C C . TRP A 1 97 ? -10.886 -1.041 1.119 1.00 91.62 97 TRP A C 1
ATOM 761 O O . TRP A 1 97 ? -11.347 -2.169 0.981 1.00 91.62 97 TRP A O 1
ATOM 771 N N . THR A 1 98 ? -9.626 -0.752 0.786 1.00 90.38 98 THR A N 1
ATOM 772 C CA . THR A 1 98 ? -8.618 -1.777 0.453 1.00 90.38 98 THR A CA 1
ATOM 773 C C . THR A 1 98 ? -7.422 -1.667 1.390 1.00 90.38 98 THR A C 1
ATOM 775 O O . THR A 1 98 ? -7.127 -0.573 1.896 1.00 90.38 98 THR A O 1
ATOM 778 N N . GLU A 1 99 ? -6.710 -2.773 1.605 1.00 91.94 99 GLU A N 1
ATOM 779 C CA . GLU A 1 99 ? -5.504 -2.815 2.433 1.00 91.94 99 GLU A CA 1
ATOM 780 C C . GLU A 1 99 ? -4.474 -1.769 1.983 1.00 91.94 99 GLU A C 1
ATOM 782 O O . GLU A 1 99 ? -3.848 -1.103 2.805 1.00 91.94 99 GLU A O 1
ATOM 787 N N . TYR A 1 100 ? -4.380 -1.529 0.675 1.00 91.44 100 TYR A N 1
ATOM 788 C CA . TYR A 1 100 ? -3.442 -0.582 0.080 1.00 91.44 100 TYR A CA 1
ATOM 789 C C . TYR A 1 100 ? -3.837 0.867 0.332 1.00 91.44 100 TYR A C 1
ATOM 791 O O . TYR A 1 100 ? -2.986 1.690 0.664 1.00 91.44 100 TYR A O 1
ATOM 799 N N . THR A 1 101 ? -5.127 1.197 0.220 1.00 92.44 101 THR A N 1
ATOM 800 C CA . THR A 1 101 ? -5.598 2.553 0.538 1.00 92.44 101 THR A CA 1
ATOM 801 C C . THR A 1 101 ? -5.417 2.886 2.017 1.00 92.44 101 THR A C 1
ATOM 803 O O . THR A 1 101 ? -5.003 3.999 2.335 1.00 92.44 101 THR A O 1
ATOM 806 N N . LEU A 1 102 ? -5.642 1.920 2.917 1.00 95.00 102 LEU A N 1
ATOM 807 C CA . LEU A 1 102 ? -5.357 2.079 4.346 1.00 95.00 102 LEU A CA 1
ATOM 808 C C . LEU A 1 102 ? -3.860 2.280 4.589 1.00 95.00 102 LEU A C 1
ATOM 810 O O . LEU A 1 102 ? -3.463 3.231 5.263 1.00 95.00 102 LEU A O 1
ATOM 814 N N . TYR A 1 103 ? -3.036 1.429 3.979 1.00 95.44 103 TYR A N 1
ATOM 815 C CA . TYR A 1 103 ? -1.586 1.502 4.067 1.00 95.44 103 TYR A CA 1
ATOM 816 C C . TYR A 1 103 ? -1.040 2.855 3.619 1.00 95.44 103 TYR A C 1
ATOM 818 O O . TYR A 1 103 ? -0.344 3.521 4.381 1.00 95.44 103 TYR A O 1
ATOM 826 N N . PHE A 1 104 ? -1.360 3.292 2.400 1.00 93.00 104 PHE A N 1
ATOM 827 C CA . PHE A 1 104 ? -0.803 4.522 1.845 1.00 93.00 104 PHE A CA 1
ATOM 828 C C . PHE A 1 104 ? -1.325 5.770 2.550 1.00 93.00 104 PHE A C 1
ATOM 830 O O . PHE A 1 104 ? -0.556 6.714 2.728 1.00 93.00 104 PHE A O 1
ATOM 837 N N . ALA A 1 105 ? -2.589 5.777 2.983 1.00 93.31 105 ALA A N 1
ATOM 838 C CA . ALA A 1 105 ? -3.124 6.880 3.771 1.00 93.31 105 ALA A CA 1
ATOM 839 C C . ALA A 1 105 ? -2.366 7.008 5.099 1.00 93.31 105 ALA A C 1
ATOM 841 O O . ALA A 1 105 ? -1.844 8.080 5.403 1.00 93.31 105 ALA A O 1
ATOM 842 N N . TYR A 1 106 ? -2.216 5.903 5.837 1.00 95.31 106 TYR A N 1
ATOM 843 C CA . TYR A 1 106 ? -1.478 5.891 7.098 1.00 95.31 106 TYR A CA 1
ATOM 844 C C . TYR A 1 106 ? 0.008 6.229 6.915 1.00 95.31 106 TYR A C 1
ATOM 846 O O . TYR A 1 106 ? 0.547 7.068 7.640 1.00 95.31 106 TYR A O 1
ATOM 854 N N . ALA A 1 107 ? 0.674 5.626 5.926 1.00 94.38 107 ALA A N 1
ATOM 855 C CA . ALA A 1 107 ? 2.080 5.874 5.614 1.00 94.38 107 ALA A CA 1
ATOM 856 C C . ALA A 1 107 ? 2.340 7.347 5.276 1.00 94.38 107 ALA A C 1
ATOM 858 O O . ALA A 1 107 ? 3.340 7.913 5.717 1.00 94.38 107 ALA A O 1
ATOM 859 N N . ALA A 1 108 ? 1.451 7.976 4.505 1.00 92.00 108 ALA A N 1
ATOM 860 C CA . ALA A 1 108 ? 1.568 9.386 4.160 1.00 92.00 108 ALA A CA 1
ATOM 861 C C . ALA A 1 108 ? 1.410 10.277 5.400 1.00 92.00 108 ALA A C 1
ATOM 863 O O . ALA A 1 108 ? 2.226 11.166 5.624 1.00 92.00 108 ALA A O 1
ATOM 864 N N . THR A 1 109 ? 0.407 10.019 6.243 1.00 92.81 109 THR A N 1
ATOM 865 C CA . THR A 1 109 ? 0.136 10.867 7.416 1.00 92.81 109 THR A CA 1
ATOM 866 C C . THR A 1 109 ? 1.115 10.667 8.570 1.00 92.81 109 THR A C 1
ATOM 868 O O . THR A 1 109 ? 1.316 11.584 9.357 1.00 92.81 109 THR A O 1
ATOM 871 N N . SER A 1 110 ? 1.738 9.491 8.675 1.00 93.38 110 SER A N 1
ATOM 872 C CA . SER A 1 110 ? 2.761 9.185 9.688 1.00 93.38 110 SER A CA 1
ATOM 873 C C . SER A 1 110 ? 4.178 9.607 9.274 1.00 93.38 110 SER A C 1
ATOM 875 O O . SER A 1 110 ? 5.117 9.441 10.049 1.00 93.38 110 SER A O 1
ATOM 877 N N . GLY A 1 111 ? 4.369 10.096 8.041 1.00 92.62 111 GLY A N 1
ATOM 878 C CA . GLY A 1 111 ? 5.696 10.335 7.460 1.00 92.62 111 GLY A CA 1
ATOM 879 C C . GLY A 1 111 ? 6.459 9.052 7.091 1.00 92.62 111 GLY A C 1
ATOM 880 O O . GLY A 1 111 ? 7.601 9.112 6.634 1.00 92.62 111 GLY A O 1
ATOM 881 N N . GLY A 1 112 ? 5.842 7.875 7.251 1.00 93.19 112 GLY A N 1
ATOM 882 C CA . GLY A 1 112 ? 6.426 6.588 6.878 1.00 93.19 112 GLY A CA 1
ATOM 883 C C . GLY A 1 112 ? 6.683 6.452 5.376 1.00 93.19 112 GLY A C 1
ATOM 884 O O . GLY A 1 112 ? 7.650 5.797 4.987 1.00 93.19 112 GLY A O 1
ATOM 885 N N . LEU A 1 113 ? 5.873 7.102 4.534 1.00 92.00 113 LEU A N 1
ATOM 886 C CA . LEU A 1 113 ? 5.969 6.980 3.080 1.00 92.00 113 LEU A CA 1
ATOM 887 C C . LEU A 1 113 ? 7.312 7.498 2.546 1.00 92.00 113 LEU A C 1
ATOM 889 O O . LEU A 1 113 ? 8.019 6.763 1.870 1.00 92.00 113 LEU A O 1
ATOM 893 N N . GLU A 1 114 ? 7.718 8.719 2.892 1.00 92.12 114 GLU A N 1
ATOM 894 C CA . GLU A 1 114 ? 9.001 9.285 2.434 1.00 92.12 114 GLU A CA 1
ATOM 895 C C . GLU A 1 114 ? 10.211 8.575 3.061 1.00 92.12 114 GLU A C 1
ATOM 897 O O . GLU A 1 114 ? 11.289 8.475 2.460 1.00 92.12 114 GLU A O 1
ATOM 902 N N . ARG A 1 115 ? 10.035 8.053 4.280 1.00 95.00 115 ARG A N 1
ATOM 903 C CA . ARG A 1 115 ? 11.080 7.353 5.029 1.00 95.00 115 ARG A CA 1
ATOM 904 C C . ARG A 1 115 ? 11.379 5.971 4.449 1.00 95.00 115 ARG A C 1
ATOM 906 O O . ARG A 1 115 ? 12.549 5.638 4.287 1.00 95.00 115 ARG A O 1
ATOM 913 N N . LEU A 1 116 ? 10.346 5.193 4.126 1.00 95.81 116 LEU A N 1
ATOM 914 C CA . LEU A 1 116 ? 10.460 3.769 3.787 1.00 95.81 116 LEU A CA 1
ATOM 915 C C . LEU A 1 116 ? 10.184 3.460 2.313 1.00 95.81 116 LEU A C 1
ATOM 917 O O . LEU A 1 116 ? 10.445 2.339 1.873 1.00 95.81 116 LEU A O 1
ATOM 921 N N . HIS A 1 117 ? 9.705 4.438 1.542 1.00 95.06 117 HIS A N 1
ATOM 922 C CA . HIS A 1 117 ? 9.393 4.254 0.133 1.00 95.06 117 HIS A CA 1
ATOM 923 C C . HIS A 1 117 ? 10.005 5.303 -0.790 1.00 95.06 117 HIS A C 1
ATOM 925 O O . HIS A 1 117 ? 10.343 6.417 -0.392 1.00 95.06 117 HIS A O 1
ATOM 931 N N . THR A 1 118 ? 10.113 4.923 -2.062 1.00 93.69 118 THR A N 1
ATOM 932 C CA . THR A 1 118 ? 10.522 5.797 -3.163 1.00 93.69 118 THR A CA 1
ATOM 933 C C . THR A 1 118 ? 9.467 5.733 -4.269 1.00 93.69 118 THR A C 1
ATOM 935 O O . THR A 1 118 ? 9.103 4.631 -4.686 1.00 93.69 118 THR A O 1
ATOM 938 N N . PRO A 1 119 ? 8.949 6.869 -4.768 1.00 93.31 119 PRO A N 1
ATOM 939 C CA . PRO A 1 119 ? 8.035 6.843 -5.904 1.00 93.31 119 PRO A CA 1
ATOM 940 C C . PRO A 1 119 ? 8.763 6.356 -7.158 1.00 93.31 119 PRO A C 1
ATOM 942 O O . PRO A 1 119 ? 9.899 6.753 -7.420 1.00 93.31 119 PRO A O 1
ATOM 945 N N . ILE A 1 120 ? 8.093 5.531 -7.961 1.00 92.06 120 ILE A N 1
ATOM 946 C CA . ILE A 1 120 ? 8.614 5.110 -9.265 1.00 92.06 120 ILE A CA 1
ATOM 947 C C . ILE A 1 120 ? 8.823 6.338 -10.149 1.00 92.06 120 ILE A C 1
ATOM 949 O O . ILE A 1 120 ? 7.919 7.152 -10.345 1.00 92.06 120 ILE A O 1
ATOM 953 N N . THR A 1 121 ? 10.015 6.440 -10.728 1.00 89.94 121 THR A N 1
ATOM 954 C CA . THR A 1 121 ? 10.358 7.469 -11.710 1.00 89.94 121 THR A CA 1
ATOM 955 C C . THR A 1 121 ? 10.359 6.898 -13.126 1.00 89.94 121 THR A C 1
ATOM 957 O O . THR A 1 121 ? 10.320 5.686 -13.345 1.00 89.94 121 THR A O 1
ATOM 960 N N . LYS A 1 122 ? 10.468 7.784 -14.121 1.00 86.25 122 LYS A N 1
ATOM 961 C CA . LYS A 1 122 ? 10.564 7.420 -15.543 1.00 86.25 122 LYS A CA 1
ATOM 962 C C . LYS A 1 122 ? 11.768 6.541 -15.896 1.00 86.25 122 LYS A C 1
ATOM 964 O O . LYS A 1 122 ? 11.798 6.035 -17.014 1.00 86.25 122 LYS A O 1
ATOM 969 N N . ASP A 1 123 ? 12.735 6.375 -14.997 1.00 88.38 123 ASP A N 1
ATOM 970 C CA . ASP A 1 123 ? 13.959 5.591 -15.210 1.00 88.38 123 ASP A CA 1
ATOM 971 C C . ASP A 1 123 ? 13.892 4.221 -14.509 1.00 88.38 123 ASP A C 1
ATOM 973 O O . ASP A 1 123 ? 14.722 3.350 -14.752 1.00 88.38 123 ASP A O 1
ATOM 977 N N . MET A 1 124 ? 12.863 3.993 -13.688 1.00 89.94 124 MET A N 1
ATOM 978 C CA . MET A 1 124 ? 12.617 2.728 -12.997 1.00 89.94 124 MET A CA 1
ATOM 979 C C . MET A 1 124 ? 11.610 1.857 -13.768 1.00 89.94 124 MET A C 1
ATOM 981 O O . MET A 1 124 ? 10.805 2.369 -14.560 1.00 89.94 124 MET A O 1
ATOM 985 N N . PRO A 1 125 ? 11.621 0.528 -13.580 1.00 88.19 125 PRO A N 1
ATOM 986 C CA . PRO A 1 125 ? 10.496 -0.311 -13.973 1.00 88.19 125 PRO A CA 1
ATOM 987 C C . PRO A 1 125 ? 9.221 0.121 -13.232 1.00 88.19 125 PRO A C 1
ATOM 989 O O . PRO A 1 125 ? 9.246 0.388 -12.034 1.00 88.19 125 PRO A O 1
ATOM 992 N N . SER A 1 126 ? 8.097 0.188 -13.944 1.00 89.06 126 SER A N 1
ATOM 993 C CA . SER A 1 126 ? 6.779 0.364 -13.315 1.00 89.06 126 SER A CA 1
ATOM 994 C C . SER A 1 126 ? 6.363 -0.923 -12.601 1.00 89.06 126 SER A C 1
ATOM 996 O O . SER A 1 126 ? 6.652 -2.011 -13.103 1.00 89.06 126 SER A O 1
ATOM 998 N N . LEU A 1 127 ? 5.634 -0.827 -11.487 1.00 89.25 127 LEU A N 1
ATOM 999 C CA . LEU A 1 127 ? 5.077 -2.014 -10.836 1.00 89.25 127 LEU A CA 1
ATOM 1000 C C . LEU A 1 127 ? 4.042 -2.670 -11.750 1.00 89.25 127 LEU A C 1
ATOM 1002 O O . LEU A 1 127 ? 4.059 -3.887 -11.906 1.00 89.25 127 LEU A O 1
ATOM 1006 N N . TYR A 1 128 ? 3.199 -1.876 -12.410 1.00 85.56 128 TYR A N 1
ATOM 1007 C CA . TYR A 1 128 ? 2.201 -2.376 -13.349 1.00 85.56 128 TYR A CA 1
ATOM 1008 C C . TYR A 1 128 ? 1.866 -1.388 -14.460 1.00 85.56 128 TYR A C 1
ATOM 1010 O O . TYR A 1 128 ? 2.036 -0.178 -14.322 1.00 85.56 128 TYR A O 1
ATOM 1018 N N . SER A 1 129 ? 1.352 -1.917 -15.571 1.00 77.44 129 SER A N 1
ATOM 1019 C CA . SER A 1 129 ? 0.821 -1.103 -16.664 1.00 77.44 129 SER A CA 1
ATOM 1020 C C . SER A 1 129 ? -0.592 -0.617 -16.308 1.00 77.44 129 SER A C 1
ATOM 1022 O O . SER A 1 129 ? -1.478 -1.454 -16.125 1.00 77.44 129 SER A O 1
ATOM 1024 N N . PRO A 1 130 ? -0.855 0.701 -16.243 1.00 63.28 130 PRO A N 1
ATOM 1025 C CA . PRO A 1 130 ? -2.192 1.226 -15.948 1.00 63.28 130 PRO A CA 1
ATOM 1026 C C . PRO A 1 130 ? -3.206 1.002 -17.091 1.00 63.28 130 PRO A C 1
ATOM 1028 O O . PRO A 1 130 ? -4.403 1.171 -16.889 1.00 63.28 130 PRO A O 1
ATOM 1031 N N . GLY A 1 131 ? -2.749 0.632 -18.297 1.00 56.94 131 GLY A N 1
ATOM 1032 C CA . GLY A 1 131 ? -3.567 0.626 -19.521 1.00 56.94 131 GLY A CA 1
ATOM 1033 C C . GLY A 1 131 ? -4.319 -0.668 -19.857 1.00 56.94 131 GLY A C 1
ATOM 1034 O O . GLY A 1 131 ? -5.189 -0.636 -20.724 1.00 56.94 131 GLY A O 1
ATOM 1035 N N . ASP A 1 132 ? -4.025 -1.792 -19.196 1.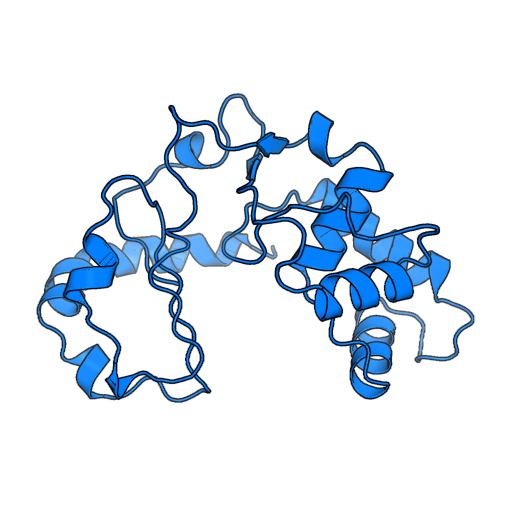00 55.53 132 ASP A N 1
ATOM 1036 C CA . ASP A 1 132 ? -4.600 -3.109 -19.546 1.00 55.53 132 ASP A CA 1
ATOM 1037 C C . ASP A 1 132 ? -5.590 -3.655 -18.504 1.00 55.53 132 ASP A C 1
ATOM 1039 O O . ASP A 1 132 ? -6.058 -4.793 -18.599 1.00 55.53 132 ASP A O 1
ATOM 1043 N N . PHE A 1 133 ? -5.959 -2.835 -17.519 1.00 57.19 133 PHE A N 1
ATOM 1044 C CA . PHE A 1 133 ? -6.920 -3.215 -16.495 1.00 57.19 133 PHE A CA 1
ATOM 1045 C C . PHE A 1 133 ? -8.343 -3.293 -17.074 1.00 57.19 133 PHE A C 1
ATOM 1047 O O . PHE A 1 133 ? -8.957 -2.282 -17.414 1.00 57.19 133 PHE A O 1
ATOM 1054 N N . LYS A 1 134 ? -8.891 -4.509 -17.171 1.00 56.16 134 LYS A N 1
ATOM 1055 C CA . LYS A 1 134 ? -10.309 -4.748 -17.477 1.00 56.16 134 LYS A CA 1
ATOM 1056 C C . LYS A 1 134 ? -10.959 -5.518 -16.339 1.00 56.16 134 LYS A C 1
ATOM 1058 O O . LYS A 1 134 ? -10.796 -6.730 -16.233 1.00 56.16 134 LYS A O 1
ATOM 1063 N N . PHE A 1 135 ? -11.706 -4.805 -15.504 1.00 53.06 135 PHE A N 1
ATOM 1064 C CA . PHE A 1 135 ? -12.465 -5.400 -14.411 1.00 53.06 135 PHE A CA 1
ATOM 1065 C C . PHE A 1 135 ? -13.507 -6.399 -14.946 1.00 53.06 135 PHE A C 1
ATOM 1067 O O . PHE A 1 135 ? -14.312 -6.056 -15.811 1.00 53.06 135 PHE A O 1
ATOM 1074 N N . GLY A 1 136 ? -13.488 -7.638 -14.443 1.00 50.00 136 GLY A N 1
ATOM 1075 C CA . GLY A 1 136 ? -14.596 -8.596 -14.573 1.00 50.00 136 GLY A CA 1
ATOM 1076 C C . GLY A 1 136 ? -14.842 -9.205 -15.961 1.00 50.00 136 GLY A C 1
ATOM 1077 O O . GLY A 1 136 ? -15.752 -10.017 -16.096 1.00 50.00 136 GLY A O 1
ATOM 1078 N N . ASN A 1 137 ? -14.055 -8.874 -16.991 1.00 56.19 137 ASN A N 1
ATOM 1079 C CA . ASN A 1 137 ? -14.270 -9.394 -18.345 1.00 56.19 137 ASN A CA 1
ATOM 1080 C C . ASN A 1 137 ? -13.058 -10.164 -18.881 1.00 56.19 137 ASN A C 1
ATOM 1082 O O . ASN A 1 137 ? -12.220 -9.637 -19.619 1.00 56.19 137 ASN A O 1
ATOM 1086 N N . TRP A 1 138 ? -13.018 -11.455 -18.555 1.00 60.97 138 TRP A N 1
ATOM 1087 C CA . TRP A 1 138 ? -12.018 -12.383 -19.071 1.00 60.97 138 TRP A CA 1
ATOM 1088 C C . TRP A 1 138 ? -12.128 -12.624 -20.583 1.00 60.97 138 TRP A C 1
ATOM 1090 O O . TRP A 1 138 ? -11.109 -12.883 -21.223 1.00 60.97 138 TRP A O 1
ATOM 1100 N N . HIS A 1 139 ? -13.316 -12.500 -21.185 1.00 60.78 139 HIS A N 1
ATOM 1101 C CA . HIS A 1 139 ? -13.498 -12.706 -22.630 1.00 60.78 139 HIS A CA 1
ATOM 1102 C C . HIS A 1 139 ? -12.743 -11.671 -23.475 1.00 60.78 139 HIS A C 1
ATOM 1104 O O . HIS A 1 139 ? -12.396 -11.938 -24.623 1.00 60.78 139 HIS A O 1
ATOM 1110 N N . GLY A 1 140 ? -12.446 -10.502 -22.902 1.00 61.44 140 GLY A N 1
ATOM 1111 C CA . GLY A 1 140 ? -11.606 -9.479 -23.520 1.00 61.44 140 GLY A CA 1
ATOM 1112 C C . GLY A 1 140 ? -10.120 -9.566 -23.162 1.00 61.44 140 GLY A C 1
ATOM 1113 O O . GLY A 1 140 ? -9.351 -8.736 -23.658 1.00 61.44 140 GLY A O 1
ATOM 1114 N N . PHE A 1 141 ? -9.715 -10.505 -22.297 1.00 67.31 141 PHE A N 1
ATOM 1115 C CA . PHE A 1 141 ? -8.324 -10.666 -21.885 1.00 67.31 141 PHE A CA 1
ATOM 1116 C C . PHE A 1 141 ? -7.513 -11.317 -23.004 1.00 67.31 141 PHE A C 1
ATOM 1118 O O . PHE A 1 141 ? -7.833 -12.396 -23.500 1.00 67.31 141 PHE A O 1
ATOM 1125 N N . LYS A 1 142 ? -6.430 -10.647 -23.385 1.00 70.44 142 LYS A N 1
ATOM 1126 C CA . LYS A 1 142 ? -5.486 -11.098 -24.400 1.00 70.44 142 LYS A CA 1
ATOM 1127 C C . LYS A 1 142 ? -4.152 -11.350 -23.709 1.00 70.44 142 LYS A C 1
ATOM 1129 O O . LYS A 1 142 ? -3.495 -10.404 -23.284 1.00 70.44 142 LYS A O 1
ATOM 1134 N N . ALA A 1 143 ? -3.801 -12.623 -23.519 1.00 70.12 143 ALA A N 1
ATOM 1135 C CA . ALA A 1 143 ? -2.639 -13.019 -22.721 1.00 70.12 143 ALA A CA 1
ATOM 1136 C C . ALA A 1 143 ? -1.317 -12.472 -23.280 1.00 70.12 143 ALA A C 1
ATOM 1138 O O . ALA A 1 143 ? -0.426 -12.132 -22.514 1.00 70.12 143 ALA A O 1
ATOM 1139 N N . ASP A 1 144 ? -1.210 -12.331 -24.599 1.00 71.75 144 ASP A N 1
ATOM 1140 C CA . ASP A 1 144 ? -0.110 -11.659 -25.292 1.00 71.75 144 ASP A CA 1
ATOM 1141 C C . ASP A 1 144 ? 0.038 -10.194 -24.859 1.00 71.75 144 ASP A C 1
ATOM 1143 O O . ASP A 1 144 ? 1.155 -9.747 -24.604 1.00 71.75 144 ASP A O 1
ATOM 1147 N N . ARG A 1 145 ? -1.074 -9.468 -24.670 1.00 72.38 145 ARG A N 1
ATOM 1148 C CA . ARG A 1 145 ? -1.051 -8.069 -24.209 1.00 72.38 145 ARG A CA 1
ATOM 1149 C C . ARG A 1 145 ? -0.485 -7.902 -22.809 1.00 72.38 145 ARG A C 1
ATOM 1151 O O . ARG A 1 145 ? 0.188 -6.909 -22.556 1.00 72.38 145 ARG A O 1
ATOM 1158 N N . ALA A 1 146 ? -0.661 -8.897 -21.939 1.00 71.81 146 ALA A N 1
ATOM 1159 C CA . ALA A 1 146 ? -0.109 -8.859 -20.589 1.00 71.81 146 ALA A CA 1
ATOM 1160 C C . ALA A 1 146 ? 1.424 -8.710 -20.571 1.00 71.81 146 ALA A C 1
ATOM 1162 O O . ALA A 1 146 ? 1.962 -8.244 -19.572 1.00 71.81 146 ALA A O 1
ATOM 1163 N N . PHE A 1 147 ? 2.119 -9.071 -21.657 1.00 77.56 147 PHE A N 1
ATOM 1164 C CA . PHE A 1 147 ? 3.579 -9.010 -21.780 1.00 77.56 147 PHE A CA 1
ATOM 1165 C C . PHE A 1 147 ? 4.078 -7.917 -22.744 1.00 77.56 147 PHE A C 1
ATOM 1167 O O . PHE A 1 147 ? 5.273 -7.865 -23.024 1.00 77.56 147 PHE A O 1
ATOM 1174 N N . VAL A 1 148 ? 3.198 -7.049 -23.264 1.00 76.25 148 VAL A N 1
ATOM 1175 C CA . VAL A 1 148 ? 3.571 -6.029 -24.270 1.00 76.25 148 VAL A CA 1
ATOM 1176 C C . VAL A 1 148 ? 4.391 -4.889 -23.673 1.00 76.25 148 VAL A C 1
ATOM 1178 O O . VAL A 1 148 ? 5.196 -4.294 -24.384 1.00 76.25 148 VAL A O 1
ATOM 1181 N N . ASN A 1 149 ? 4.218 -4.578 -22.386 1.00 79.75 149 ASN A N 1
ATOM 1182 C CA . ASN A 1 149 ? 4.994 -3.533 -21.727 1.00 79.75 149 ASN A CA 1
ATOM 1183 C C . ASN A 1 149 ? 6.235 -4.130 -21.035 1.00 79.75 149 ASN A C 1
ATOM 1185 O O . ASN A 1 149 ? 6.117 -4.624 -19.910 1.00 79.75 149 ASN A O 1
ATOM 1189 N N . PRO A 1 150 ? 7.441 -4.046 -21.636 1.00 78.75 150 PRO A N 1
ATOM 1190 C CA . PRO A 1 150 ? 8.654 -4.617 -21.046 1.00 78.75 150 PRO A CA 1
ATOM 1191 C C . PRO A 1 150 ? 9.118 -3.870 -19.786 1.00 78.75 150 PRO A C 1
ATOM 1193 O O . PRO A 1 150 ? 10.006 -4.341 -19.071 1.00 78.75 150 PRO A O 1
ATOM 1196 N N . ARG A 1 151 ? 8.549 -2.686 -19.517 1.00 85.31 151 ARG A N 1
ATOM 1197 C CA . ARG A 1 151 ? 8.884 -1.866 -18.351 1.00 85.31 151 ARG A CA 1
ATOM 1198 C C . ARG A 1 151 ? 8.039 -2.181 -17.126 1.00 85.31 151 ARG A C 1
ATOM 1200 O O . ARG A 1 151 ? 8.427 -1.777 -16.034 1.00 85.31 151 ARG A O 1
ATOM 1207 N N . SER A 1 152 ? 6.895 -2.840 -17.282 1.00 87.69 152 SER A N 1
ATOM 1208 C CA . SER A 1 152 ? 6.067 -3.249 -16.149 1.00 87.69 152 SER A CA 1
ATOM 1209 C C . SER A 1 152 ? 6.571 -4.564 -15.582 1.00 87.69 152 SER A C 1
ATOM 1211 O O . SER A 1 152 ? 6.870 -5.477 -16.346 1.00 87.69 152 SER A O 1
ATOM 1213 N N . ILE A 1 153 ? 6.691 -4.643 -14.257 1.00 90.19 153 ILE A N 1
ATOM 1214 C CA . ILE A 1 153 ? 7.057 -5.876 -13.551 1.00 90.19 153 ILE A CA 1
ATOM 1215 C C . ILE A 1 153 ? 5.865 -6.833 -13.521 1.00 90.19 153 ILE A C 1
ATOM 1217 O O . ILE A 1 153 ? 6.020 -8.040 -13.715 1.00 90.19 153 ILE A O 1
ATOM 1221 N N . PHE A 1 154 ? 4.670 -6.283 -13.325 1.00 87.19 154 PHE A N 1
ATOM 1222 C CA . PHE A 1 154 ? 3.435 -7.038 -13.292 1.00 87.19 154 PHE A CA 1
ATOM 1223 C C . PHE A 1 154 ? 2.411 -6.528 -14.305 1.00 87.19 154 PHE A C 1
ATOM 1225 O O . PHE A 1 154 ? 2.365 -5.353 -14.665 1.00 87.19 154 PHE A O 1
ATOM 1232 N N . THR A 1 155 ? 1.507 -7.421 -14.686 1.00 81.88 155 THR A N 1
ATOM 1233 C CA . THR A 1 155 ? 0.206 -7.067 -15.252 1.00 81.88 155 THR A CA 1
ATOM 1234 C C . THR A 1 155 ? -0.879 -7.408 -14.238 1.00 81.88 155 THR A C 1
ATOM 1236 O O . THR A 1 155 ? -0.908 -8.503 -13.661 1.00 81.88 155 THR A O 1
ATOM 1239 N N . VAL A 1 156 ? -1.796 -6.468 -14.011 1.00 76.00 156 VAL A N 1
ATOM 1240 C CA . VAL A 1 156 ? -2.968 -6.703 -13.167 1.00 76.00 156 VAL A CA 1
ATOM 1241 C C . VAL A 1 156 ? -4.008 -7.454 -13.984 1.00 76.00 156 VAL A C 1
ATOM 1243 O O . VAL A 1 156 ? -4.421 -7.021 -15.054 1.00 76.00 156 VAL A O 1
ATOM 1246 N N . VAL A 1 157 ? -4.436 -8.596 -13.458 1.00 71.06 157 VAL A N 1
ATOM 1247 C CA . VAL A 1 157 ? -5.521 -9.391 -14.028 1.00 71.06 157 VAL A CA 1
ATOM 1248 C C . VAL A 1 157 ? -6.528 -9.583 -12.910 1.00 71.06 157 VAL A C 1
ATOM 1250 O O . VAL A 1 157 ? -6.192 -10.215 -11.906 1.00 71.06 157 VAL A O 1
ATOM 1253 N N . GLN A 1 158 ? -7.712 -8.984 -13.050 1.00 61.78 158 GLN A N 1
ATOM 1254 C CA . GLN A 1 158 ? -8.780 -9.061 -12.057 1.00 61.78 158 GLN A CA 1
ATOM 1255 C C . GLN A 1 158 ? -10.004 -9.746 -12.659 1.00 61.78 158 GLN A C 1
ATOM 1257 O O . GLN A 1 158 ? -10.636 -9.243 -13.587 1.00 61.78 158 GLN A O 1
ATOM 1262 N N . GLY A 1 159 ? -10.327 -10.909 -12.105 1.00 52.94 159 GLY A N 1
ATOM 1263 C CA . GLY A 1 159 ? -11.489 -11.703 -12.461 1.00 52.94 159 GLY A CA 1
ATOM 1264 C C . GLY A 1 159 ? -12.440 -11.847 -11.286 1.00 52.94 159 GLY A C 1
ATOM 1265 O O . GLY A 1 159 ? -11.992 -11.991 -10.152 1.00 52.94 159 GLY A O 1
ATOM 1266 N N . SER A 1 160 ? -13.744 -11.880 -11.546 1.00 47.47 160 SER A N 1
ATOM 1267 C CA . SER A 1 160 ? -14.723 -12.363 -10.574 1.00 47.47 160 SER A CA 1
ATOM 1268 C C . SER A 1 160 ? -14.588 -13.886 -10.454 1.00 47.47 160 SER A C 1
ATOM 1270 O O . SER A 1 160 ? -15.126 -14.591 -11.296 1.00 47.47 160 SER A O 1
ATOM 1272 N N . ALA A 1 161 ? -13.815 -14.368 -9.475 1.00 37.97 161 ALA A N 1
ATOM 1273 C CA . ALA A 1 161 ? -13.711 -15.740 -8.930 1.00 37.97 161 ALA A CA 1
ATOM 1274 C C . ALA A 1 161 ? -13.553 -16.972 -9.864 1.00 37.97 161 ALA A C 1
ATOM 1276 O O . ALA A 1 161 ? -13.138 -18.026 -9.393 1.00 37.97 161 ALA A O 1
ATOM 1277 N N . SER A 1 162 ? -13.805 -16.898 -11.167 1.00 47.19 162 SER A N 1
ATOM 1278 C CA . SER A 1 162 ? -13.633 -18.001 -12.106 1.00 47.19 162 SER A CA 1
ATOM 1279 C C . SER A 1 162 ? -12.400 -17.740 -12.960 1.00 47.19 162 SER A C 1
ATOM 1281 O O . SER A 1 162 ? -12.437 -16.886 -13.847 1.00 47.19 162 SER A O 1
ATOM 1283 N N . PHE A 1 163 ? -11.309 -18.461 -12.693 1.00 49.31 163 PHE A N 1
ATOM 1284 C CA . PHE A 1 163 ? -10.176 -18.565 -13.611 1.00 49.31 163 PHE A CA 1
ATOM 1285 C C . PHE A 1 163 ? -10.587 -19.537 -14.726 1.00 49.31 163 PHE A C 1
ATOM 1287 O O . PHE A 1 163 ? -10.725 -20.734 -14.462 1.00 49.31 163 PHE A O 1
ATOM 1294 N N . PRO A 1 164 ? -10.883 -19.077 -15.951 1.00 51.91 164 PRO A N 1
ATOM 1295 C CA . PRO A 1 164 ? -11.472 -19.960 -16.947 1.00 51.91 164 PRO A CA 1
ATOM 1296 C C . PRO A 1 164 ? -10.461 -21.010 -17.425 1.00 51.91 164 PRO A C 1
ATOM 1298 O O . PRO A 1 164 ? -9.292 -20.694 -17.659 1.00 51.91 164 PRO A O 1
ATOM 1301 N N . ALA A 1 165 ? -10.920 -22.239 -17.674 1.00 50.59 165 ALA A N 1
ATOM 1302 C CA . ALA A 1 165 ? -10.090 -23.350 -18.156 1.00 50.59 165 ALA A CA 1
ATOM 1303 C C . ALA A 1 165 ? -9.312 -23.048 -19.460 1.00 50.59 165 ALA A C 1
ATOM 1305 O O . ALA A 1 165 ? -8.306 -23.695 -19.752 1.00 50.59 165 ALA A O 1
ATOM 1306 N N . TYR A 1 166 ? -9.726 -22.046 -20.246 1.00 49.69 166 TYR A N 1
ATOM 1307 C CA . TYR A 1 166 ? -8.994 -21.628 -21.446 1.00 49.69 166 TYR A CA 1
ATOM 1308 C C . TYR A 1 166 ? -7.697 -20.859 -21.136 1.00 49.69 166 TYR A C 1
ATOM 1310 O O . TYR A 1 166 ? -6.754 -20.933 -21.921 1.00 49.69 166 TYR A O 1
ATOM 1318 N N . VAL A 1 167 ? -7.598 -20.166 -19.991 1.00 51.41 167 VAL A N 1
ATOM 1319 C CA . VAL A 1 167 ? -6.365 -19.470 -19.574 1.00 51.41 167 VAL A CA 1
ATOM 1320 C C . VAL A 1 167 ? -5.306 -20.489 -19.146 1.00 51.41 167 VAL A C 1
ATOM 1322 O O . VAL A 1 167 ? -4.149 -20.369 -19.542 1.00 51.41 167 VAL A O 1
ATOM 1325 N N . ALA A 1 168 ? -5.714 -21.559 -18.455 1.00 52.84 168 ALA A N 1
ATOM 1326 C CA . ALA A 1 168 ? -4.845 -22.691 -18.111 1.00 52.84 168 ALA A CA 1
ATOM 1327 C C . ALA A 1 168 ? -4.261 -23.404 -19.348 1.00 52.84 168 ALA A C 1
ATOM 1329 O O . ALA A 1 168 ? -3.218 -24.051 -19.270 1.00 52.84 168 ALA A O 1
ATOM 1330 N N . ASN A 1 169 ? -4.906 -23.259 -20.511 1.00 52.50 169 ASN A N 1
ATOM 1331 C CA . ASN A 1 169 ? -4.466 -23.839 -21.776 1.00 52.50 169 ASN A CA 1
ATOM 1332 C C . ASN A 1 169 ? -3.669 -22.885 -22.678 1.00 52.50 169 ASN A C 1
ATOM 1334 O O . ASN A 1 169 ? -3.265 -23.297 -23.763 1.00 52.50 169 ASN A O 1
ATOM 1338 N N . CYS A 1 170 ? -3.382 -21.655 -22.236 1.00 54.47 170 CYS A N 1
ATOM 1339 C CA . CYS A 1 170 ? -2.591 -20.700 -23.009 1.00 54.47 170 CYS A CA 1
ATOM 1340 C C . CYS A 1 170 ? -1.133 -21.190 -23.182 1.00 54.47 170 CYS A C 1
ATOM 1342 O O . CYS A 1 170 ? -0.418 -21.320 -22.184 1.00 54.47 170 CYS A O 1
ATOM 1344 N N . PRO A 1 171 ? -0.641 -21.411 -24.419 1.00 58.59 171 PRO A N 1
ATOM 1345 C CA . PRO A 1 171 ? 0.712 -21.925 -24.665 1.00 58.59 171 PRO A CA 1
ATOM 1346 C C . PRO A 1 171 ? 1.831 -21.037 -24.102 1.00 58.59 171 PRO A C 1
ATOM 1348 O O . PRO A 1 171 ? 2.850 -21.552 -23.646 1.00 58.59 171 PRO A O 1
ATOM 1351 N N . ILE A 1 172 ? 1.619 -19.714 -24.080 1.00 56.97 172 ILE A N 1
ATOM 1352 C CA . ILE A 1 172 ? 2.556 -18.723 -23.519 1.00 56.97 172 ILE A CA 1
ATOM 1353 C C . ILE A 1 172 ? 2.650 -18.874 -21.997 1.00 56.97 172 ILE A C 1
ATOM 1355 O O . ILE A 1 172 ? 3.739 -18.804 -21.430 1.00 56.97 172 ILE A O 1
ATOM 1359 N N . LEU A 1 173 ? 1.515 -19.120 -21.333 1.00 55.34 173 LEU A N 1
ATOM 1360 C CA . LEU A 1 173 ? 1.495 -19.370 -19.894 1.00 55.34 173 LEU A CA 1
ATOM 1361 C C . LEU A 1 173 ? 2.086 -20.743 -19.569 1.00 55.34 173 LEU A C 1
ATOM 1363 O O . LEU A 1 173 ? 2.803 -20.844 -18.590 1.00 55.34 173 LEU A O 1
ATOM 1367 N N . LYS A 1 174 ? 1.891 -21.769 -20.411 1.00 53.91 174 LYS A N 1
ATOM 1368 C CA . LYS A 1 174 ? 2.496 -23.102 -20.219 1.00 53.91 174 LYS A CA 1
ATOM 1369 C C . LYS A 1 174 ? 4.019 -23.113 -20.380 1.00 53.91 174 LYS A C 1
ATOM 1371 O O . LYS A 1 174 ? 4.706 -23.733 -19.580 1.00 53.91 174 LYS A O 1
ATOM 1376 N N . THR A 1 175 ? 4.558 -22.411 -21.377 1.00 52.62 175 THR A N 1
ATOM 1377 C CA . THR A 1 175 ? 6.019 -22.320 -21.589 1.00 52.62 175 THR A CA 1
ATOM 1378 C C . THR A 1 175 ? 6.715 -21.463 -20.535 1.00 52.62 175 THR A C 1
ATOM 1380 O O . THR A 1 175 ? 7.845 -21.762 -20.165 1.00 52.62 175 THR A O 1
ATOM 1383 N N . LYS A 1 176 ? 6.040 -20.437 -19.999 1.00 48.91 176 LYS A N 1
ATOM 1384 C CA . LYS A 1 176 ? 6.555 -19.634 -18.878 1.00 48.91 176 LYS A CA 1
ATOM 1385 C C . LYS A 1 176 ? 6.208 -20.199 -17.494 1.00 48.91 176 LYS A C 1
ATOM 1387 O O . LYS A 1 176 ? 6.826 -19.782 -16.524 1.00 48.91 176 LYS A O 1
ATOM 1392 N N . ALA A 1 177 ? 5.280 -21.153 -17.378 1.00 44.91 177 ALA A N 1
ATOM 1393 C CA . ALA A 1 177 ? 4.944 -21.802 -16.108 1.00 44.91 177 ALA A CA 1
ATOM 1394 C C . ALA A 1 177 ? 6.076 -22.698 -15.577 1.00 44.91 177 ALA A C 1
ATOM 1396 O O . ALA A 1 177 ? 6.198 -22.867 -14.372 1.00 44.91 177 ALA A O 1
ATOM 1397 N N . ALA A 1 178 ? 6.969 -23.183 -16.444 1.00 41.56 178 ALA A N 1
ATOM 1398 C CA . ALA A 1 178 ? 8.195 -23.859 -16.013 1.00 41.56 178 ALA A CA 1
ATOM 1399 C C . ALA A 1 178 ? 9.156 -22.935 -15.221 1.00 41.56 178 ALA A C 1
ATOM 1401 O O . ALA A 1 178 ? 10.053 -23.429 -14.555 1.00 41.56 178 ALA A O 1
ATOM 1402 N N . LEU A 1 179 ? 8.952 -21.608 -15.264 1.00 42.06 179 LEU A N 1
ATOM 1403 C CA . LEU A 1 179 ? 9.614 -20.611 -14.404 1.00 42.06 179 LEU A CA 1
ATOM 1404 C C . LEU A 1 179 ? 8.774 -20.223 -13.164 1.00 42.06 179 LEU A C 1
ATOM 1406 O O . LEU A 1 179 ? 9.247 -19.463 -12.325 1.00 42.06 179 LEU A O 1
ATOM 1410 N N . TYR A 1 180 ? 7.518 -20.679 -13.057 1.00 38.25 180 TYR A N 1
ATOM 1411 C CA . TYR A 1 180 ? 6.574 -20.278 -12.000 1.00 38.25 180 TYR A CA 1
ATOM 1412 C C . TYR A 1 180 ? 6.696 -21.103 -10.710 1.00 38.25 180 TYR A C 1
ATOM 1414 O O . TYR A 1 180 ? 6.352 -20.577 -9.649 1.00 38.25 180 TYR A O 1
ATOM 1422 N N . ASP A 1 181 ? 7.186 -22.346 -10.774 1.00 34.88 181 ASP A N 1
ATOM 1423 C CA . ASP A 1 181 ? 7.328 -23.200 -9.581 1.00 34.88 181 ASP A CA 1
ATOM 1424 C C . ASP A 1 181 ? 8.337 -22.621 -8.567 1.00 34.88 181 ASP A C 1
ATOM 1426 O O . ASP A 1 181 ? 8.122 -22.723 -7.359 1.00 34.88 181 ASP A O 1
ATOM 1430 N N . ASP A 1 182 ? 9.339 -21.864 -9.027 1.00 36.06 182 ASP A N 1
ATOM 1431 C CA . ASP A 1 182 ? 10.281 -21.150 -8.151 1.00 36.06 182 ASP A CA 1
ATOM 1432 C C . ASP A 1 182 ? 9.653 -19.917 -7.461 1.00 36.06 182 ASP A C 1
ATOM 1434 O O . ASP A 1 182 ? 10.060 -19.519 -6.368 1.00 36.06 182 ASP A O 1
ATOM 1438 N N . VAL A 1 183 ? 8.620 -19.310 -8.060 1.00 37.38 183 VAL A N 1
ATOM 1439 C CA . VAL A 1 183 ? 7.993 -18.063 -7.573 1.00 37.38 183 VAL A CA 1
ATOM 1440 C C . VAL A 1 183 ? 6.887 -18.333 -6.547 1.00 37.38 183 VAL A C 1
ATOM 1442 O O . VAL A 1 183 ? 6.655 -17.516 -5.654 1.00 37.38 183 VAL A O 1
ATOM 1445 N N . LEU A 1 184 ? 6.223 -19.494 -6.599 1.00 32.09 184 LEU A N 1
ATOM 1446 C CA . LEU A 1 184 ? 5.216 -19.871 -5.596 1.00 32.09 184 LEU A CA 1
ATOM 1447 C C . LEU A 1 184 ? 5.824 -20.085 -4.199 1.00 32.09 184 LEU A C 1
ATOM 1449 O O . LEU A 1 184 ? 5.148 -19.830 -3.200 1.00 32.09 184 LEU A O 1
ATOM 1453 N N . HIS A 1 185 ? 7.111 -20.432 -4.109 1.00 31.66 185 HIS A N 1
ATOM 1454 C CA . HIS A 1 185 ? 7.838 -20.422 -2.838 1.00 31.66 185 HIS A CA 1
ATOM 1455 C C . HIS A 1 185 ? 8.111 -19.003 -2.303 1.00 31.66 185 HIS A C 1
ATOM 1457 O O . HIS A 1 185 ? 8.207 -18.825 -1.088 1.00 31.66 185 HIS A O 1
ATOM 1463 N N . ALA A 1 186 ? 8.144 -17.978 -3.163 1.00 31.64 186 ALA A N 1
ATOM 1464 C CA . ALA A 1 186 ? 8.398 -16.590 -2.771 1.00 31.64 186 ALA A CA 1
ATOM 1465 C C . ALA A 1 186 ? 7.156 -15.878 -2.189 1.00 31.64 186 ALA A C 1
ATOM 1467 O O . ALA A 1 186 ? 7.287 -14.961 -1.384 1.00 31.64 186 ALA A O 1
ATOM 1468 N N . ASN A 1 187 ? 5.938 -16.328 -2.513 1.00 29.95 187 ASN A N 1
ATOM 1469 C CA . ASN A 1 187 ? 4.701 -15.732 -1.983 1.00 29.95 187 ASN A CA 1
ATOM 1470 C C . ASN A 1 187 ? 4.349 -16.168 -0.548 1.00 29.95 187 ASN A C 1
ATOM 1472 O O . ASN A 1 187 ? 3.392 -15.653 0.025 1.00 29.95 187 ASN A O 1
ATOM 1476 N N . ARG A 1 188 ? 5.127 -17.071 0.071 1.00 27.44 188 ARG A N 1
ATOM 1477 C CA . ARG A 1 188 ? 5.015 -17.351 1.517 1.00 27.44 188 ARG A CA 1
ATOM 1478 C C . ARG A 1 188 ? 5.542 -16.213 2.401 1.00 27.44 188 ARG A C 1
ATOM 1480 O O . ARG A 1 188 ? 5.266 -16.221 3.593 1.00 27.44 188 ARG A O 1
ATOM 1487 N N . TRP A 1 189 ? 6.237 -15.230 1.830 1.00 27.44 189 TRP A N 1
ATOM 1488 C CA . TRP A 1 189 ? 6.903 -14.155 2.575 1.00 27.44 189 TRP A CA 1
ATOM 1489 C C . TRP A 1 189 ? 6.038 -12.919 2.847 1.00 27.44 189 TRP A C 1
ATOM 1491 O O . TRP A 1 189 ? 6.536 -11.944 3.398 1.00 27.44 189 TRP A O 1
ATOM 1501 N N . VAL A 1 190 ? 4.757 -12.920 2.464 1.00 38.03 190 VAL A N 1
ATOM 1502 C CA . VAL A 1 190 ? 3.917 -11.717 2.607 1.00 38.03 190 VAL A CA 1
ATOM 1503 C C . VAL A 1 190 ? 3.294 -11.595 4.008 1.00 38.03 190 VAL A C 1
ATOM 1505 O O . VAL A 1 190 ? 2.925 -10.491 4.385 1.00 38.03 190 VAL A O 1
ATOM 1508 N N . TRP A 1 191 ? 3.239 -12.664 4.819 1.00 29.89 191 TRP A N 1
ATOM 1509 C CA . TRP A 1 191 ? 2.632 -12.627 6.167 1.00 29.89 191 TRP A CA 1
ATOM 1510 C C . TRP A 1 191 ? 3.199 -13.667 7.161 1.00 29.89 191 TRP A C 1
ATOM 1512 O O . TRP A 1 191 ? 2.443 -14.276 7.918 1.00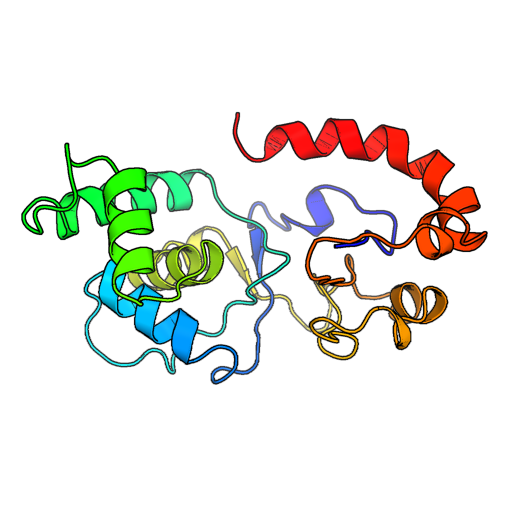 29.89 191 TRP A O 1
ATOM 1522 N N . GLN A 1 192 ? 4.513 -13.898 7.159 1.00 24.69 192 GLN A N 1
ATOM 1523 C CA . GLN A 1 192 ? 5.215 -14.583 8.260 1.00 24.69 192 GLN A CA 1
ATOM 1524 C C . GLN A 1 192 ? 6.256 -13.641 8.851 1.00 24.69 192 GLN A C 1
ATOM 1526 O O . GLN A 1 192 ? 6.396 -13.648 10.092 1.00 24.69 192 GLN A O 1
#

Radius of gyration: 18.07 Å; chains: 1; bounding box: 40×41×46 Å

Organism: NCBI:txid36881

Secondary structure (DSSP, 8-state):
-EE-S---HHHHSGGG-EEEPBPPTTTTHHHHHHHHHHTT--S-GGG--B--SS----HHHHHHHHHHHHHHHGGG-SSSS-HHHHHHHHHHTT----HHHHHHHHHHHTTHHHHHEEEPPTTSPEEE-TT---TT-GGG--TTGGGS-TTEEEE----SS---HHHHT-HHHHHHHTTTHHHHTGGGGG--

pLDDT: mean 77.3, std 19.22, range [24.69, 97.31]

Foldseek 3Di:
DAFQDDDDPCLQQPPQAGEWEFAQLCPPLLQLVLLCVLLVPDDGSSPQGTDQPDGDADPVLLVVLQVSSLVVCVPVPQPPRGSVSSVVSSVVVPSPHGPRSNSRVSCVVVVVDVVRHDYDDPVGQAQEDPPQDDAADPVPDDPVVQNPDVSHRGYDDHHDPDPDPVVVVDVVCVVCCVVVVVCVVVVVPPPD